Protein AF-A0A3Q1M2F6-F1 (afdb_monomer)

InterPro domains:
  IPR009548 PRKR-interacting protein 1 [PF06658] (40-173)
  IPR009548 PRKR-interacting protein 1 [PTHR13507] (14-178)

Nearest PDB structures (foldseek):
  7w5b-assembly1_2  TM=9.531E-01  e=1.421E-13  Homo sapiens

pLDDT: mean 78.81, std 21.73, range [32.03, 98.06]

Mean predicted aligned error: 16.92 Å

Organism: Bos taurus (NCBI:txid9913)

Sequence (184 aa):
ESPLDWKEIQPAQEGAAGLIIPKNAAEEQKLKLERL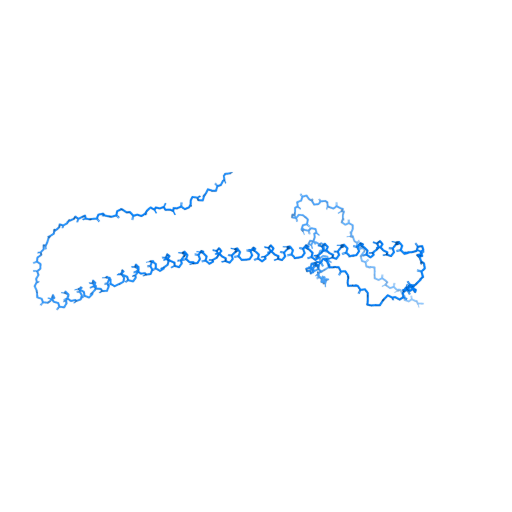MKNPDKAVQIPEKMSEWAPRPPPEFVRDVMGSSAGAGSGEFHVYRHLHRREYQRQDYMDAMAEKQKLDAEFQKRLERNKIAAEEQTAKRRKKRQKLKEKKLLAKKMKLEQKKQSEASSETQEQPSSGSEEASGTEDEEEDAPSFVTGR

Foldseek 3Di:
DDDDDPPPDDPPPPPCPDPDDDPDPVVVVVVVVVVCVVCVPDDDDDDDPDDDDAQDDDDPDDPPDDDPPDDDDPCVVVVCVVVVVSVVVNVVVVVVVVVVVVVVVVVVVVVVVVVVVVVVVVVVVVVVVVVVVVVVVVVVVVVVVVVVVVVVVPPDDDDDDDDDDDDDDDDDDDPPDPPPDDDD

Structure (mmCIF, N/CA/C/O backbone):
data_AF-A0A3Q1M2F6-F1
#
_entry.id   AF-A0A3Q1M2F6-F1
#
loop_
_atom_site.group_PDB
_atom_site.id
_atom_site.type_symbol
_atom_site.label_atom_id
_atom_site.label_alt_id
_atom_site.label_comp_id
_atom_site.label_asym_id
_atom_site.label_entity_id
_atom_site.label_seq_id
_atom_site.pdbx_PDB_ins_code
_atom_site.Cartn_x
_atom_site.Cartn_y
_atom_site.Cartn_z
_atom_site.occupancy
_atom_site.B_iso_or_equiv
_atom_site.auth_seq_id
_atom_site.auth_comp_id
_atom_site.auth_asym_id
_atom_site.auth_atom_id
_atom_site.pdbx_PDB_model_num
ATOM 1 N N . GLU A 1 1 ? -16.365 -42.150 -64.773 1.00 46.91 1 GLU A N 1
ATOM 2 C CA . GLU A 1 1 ? -17.168 -42.054 -63.539 1.00 46.91 1 GLU A CA 1
ATOM 3 C C . GLU A 1 1 ? -16.252 -41.583 -62.421 1.00 46.91 1 GLU A C 1
ATOM 5 O O . GLU A 1 1 ? -15.307 -42.284 -62.083 1.00 46.91 1 GLU A O 1
ATOM 10 N N . SER A 1 2 ? -16.449 -40.360 -61.933 1.00 45.91 2 SER A N 1
ATOM 11 C CA . SER A 1 2 ? -15.647 -39.773 -60.853 1.00 45.91 2 SER A CA 1
ATOM 12 C C . SER A 1 2 ? -16.626 -39.167 -59.839 1.00 45.91 2 SER A C 1
ATOM 14 O O . SER A 1 2 ? -17.431 -38.329 -60.250 1.00 45.91 2 SER A O 1
ATOM 16 N N . PRO A 1 3 ? -16.646 -39.633 -58.575 1.00 53.50 3 PRO A N 1
ATOM 17 C CA . PRO A 1 3 ? -17.677 -39.270 -57.601 1.00 53.50 3 PRO A CA 1
ATOM 18 C C . PRO A 1 3 ? -17.697 -37.779 -57.250 1.00 53.50 3 PRO A C 1
ATOM 20 O O . PRO A 1 3 ? -16.661 -37.175 -56.982 1.00 53.50 3 PRO A O 1
ATOM 23 N N . LEU A 1 4 ? -18.904 -37.214 -57.251 1.00 51.53 4 LEU A N 1
ATOM 24 C CA . LEU A 1 4 ? -19.218 -35.841 -56.867 1.00 51.53 4 LEU A CA 1
ATOM 25 C C . LEU A 1 4 ? -18.871 -35.612 -55.388 1.00 51.53 4 LEU A C 1
ATOM 27 O O . LEU A 1 4 ? -19.449 -36.230 -54.495 1.00 51.53 4 LEU A O 1
ATOM 31 N N . ASP A 1 5 ? -17.917 -34.714 -55.163 1.00 54.97 5 ASP A N 1
ATOM 32 C CA . ASP A 1 5 ? -17.438 -34.267 -53.858 1.00 54.97 5 ASP A CA 1
ATOM 33 C C . ASP A 1 5 ? -18.514 -33.368 -53.216 1.00 54.97 5 ASP A C 1
ATOM 35 O O . ASP A 1 5 ? -18.715 -32.216 -53.610 1.00 54.97 5 ASP A O 1
ATOM 39 N N . TRP A 1 6 ? -19.280 -33.916 -52.271 1.00 54.38 6 TRP A N 1
ATOM 40 C CA . TRP A 1 6 ? -20.340 -33.209 -51.551 1.00 54.38 6 TRP A CA 1
ATOM 41 C C . TRP A 1 6 ? -19.719 -32.332 -50.460 1.00 54.38 6 TRP A C 1
ATOM 43 O O . TRP A 1 6 ? -19.794 -32.623 -49.275 1.00 54.38 6 TRP A O 1
ATOM 53 N N . LYS A 1 7 ? -19.089 -31.217 -50.829 1.00 55.47 7 LYS A N 1
ATOM 54 C CA . LYS A 1 7 ? -18.746 -30.203 -49.824 1.00 55.47 7 LYS A CA 1
ATOM 55 C C . LYS A 1 7 ? -20.031 -29.633 -49.232 1.00 55.47 7 LYS A C 1
ATOM 57 O O . LYS A 1 7 ? -20.685 -28.784 -49.830 1.00 55.47 7 LYS A O 1
ATOM 62 N N . GLU A 1 8 ? -20.372 -30.148 -48.060 1.00 51.50 8 GLU A N 1
ATOM 63 C CA . GLU A 1 8 ? -21.427 -29.698 -47.168 1.00 51.50 8 GLU A CA 1
ATOM 64 C C . GLU A 1 8 ? -21.256 -28.191 -46.929 1.00 51.50 8 GLU A C 1
ATOM 66 O O . GLU A 1 8 ? -20.318 -27.728 -46.274 1.00 51.50 8 GLU A O 1
ATOM 71 N N . ILE A 1 9 ? -22.117 -27.408 -47.580 1.00 52.69 9 ILE A N 1
ATOM 72 C CA . ILE A 1 9 ? -22.132 -25.952 -47.487 1.00 52.69 9 ILE A CA 1
ATOM 73 C C . ILE A 1 9 ? -22.601 -25.623 -46.073 1.00 52.69 9 ILE A C 1
ATOM 75 O O . ILE A 1 9 ? -23.788 -25.723 -45.765 1.00 52.69 9 ILE A O 1
ATOM 79 N N . GLN A 1 10 ? -21.665 -25.246 -45.202 1.00 54.56 10 GLN A N 1
ATOM 80 C CA . GLN A 1 10 ? -22.014 -24.658 -43.914 1.00 54.56 10 GLN A CA 1
ATOM 81 C C . GLN A 1 10 ? -22.906 -23.435 -44.175 1.00 54.56 10 GLN A C 1
ATOM 83 O O . GLN A 1 10 ? -22.539 -22.607 -45.018 1.00 54.56 10 GLN A O 1
ATOM 88 N N . PRO A 1 11 ? -24.065 -23.296 -43.501 1.00 44.09 11 PRO A N 1
ATOM 89 C CA . PRO A 1 11 ? -24.886 -22.109 -43.660 1.00 44.09 11 PRO A CA 1
ATOM 90 C C . PRO A 1 11 ? -24.036 -20.900 -43.279 1.00 44.09 11 PRO A C 1
ATOM 92 O O . PRO A 1 11 ? -23.444 -20.855 -42.197 1.00 44.09 11 PRO A O 1
ATOM 95 N N . ALA A 1 12 ? -23.929 -19.954 -44.213 1.00 45.31 12 ALA A N 1
ATOM 96 C CA . ALA A 1 12 ? -23.242 -18.695 -44.002 1.00 45.31 12 ALA A CA 1
ATOM 97 C C . ALA A 1 12 ? -23.714 -18.105 -42.671 1.00 45.31 12 ALA A C 1
ATOM 99 O O . ALA A 1 12 ? -24.915 -17.964 -42.443 1.00 45.31 12 ALA A O 1
ATOM 100 N N . GLN A 1 13 ? -22.774 -17.799 -41.775 1.00 49.84 13 GLN A N 1
ATOM 101 C CA . GLN A 1 13 ? -23.103 -17.095 -40.547 1.00 49.84 13 GLN A CA 1
ATOM 102 C C . GLN A 1 13 ? -23.723 -15.746 -40.923 1.00 49.84 13 GLN A C 1
ATOM 104 O O . GLN A 1 13 ? -23.013 -14.808 -41.288 1.00 49.84 13 GLN A O 1
ATOM 109 N N . GLU A 1 14 ? -25.046 -15.639 -40.810 1.00 51.97 14 GLU A N 1
ATOM 110 C CA . GLU A 1 14 ? -25.768 -14.371 -40.722 1.00 51.97 14 GLU A CA 1
ATOM 111 C C . GLU A 1 14 ? -25.353 -13.687 -39.409 1.00 51.97 14 GLU A C 1
ATOM 113 O O . GLU A 1 14 ? -26.018 -13.752 -38.380 1.00 51.97 14 GLU A O 1
ATOM 118 N N . GLY A 1 15 ? -24.148 -13.121 -39.403 1.00 50.72 15 GLY A N 1
ATOM 119 C CA . GLY A 1 15 ? -23.476 -12.648 -38.195 1.00 50.72 15 GLY A CA 1
ATOM 120 C C . GLY A 1 15 ? -23.357 -11.135 -38.086 1.00 50.72 15 GLY A C 1
ATOM 121 O O . GLY A 1 15 ? -22.801 -10.651 -37.102 1.00 50.72 15 GLY A O 1
ATOM 122 N N . ALA A 1 16 ? -23.862 -10.371 -39.055 1.00 50.12 16 ALA A N 1
ATOM 123 C CA . ALA A 1 16 ? -23.844 -8.915 -39.001 1.00 50.12 16 ALA A CA 1
ATOM 124 C C . ALA A 1 16 ? -25.085 -8.393 -38.262 1.00 50.12 16 ALA A C 1
ATOM 126 O O . ALA A 1 16 ? -25.927 -7.700 -38.829 1.00 50.12 16 ALA A O 1
AT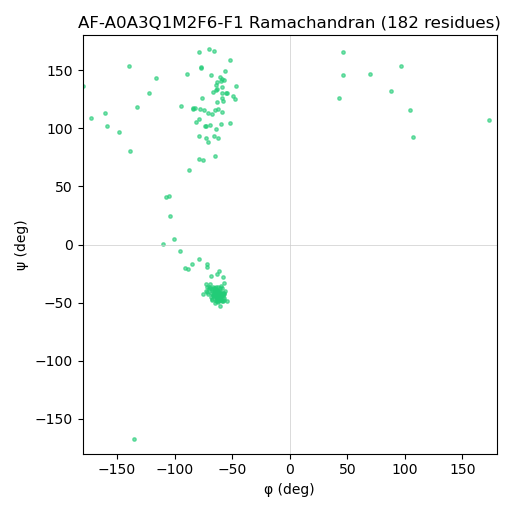OM 127 N N . ALA A 1 17 ? -25.201 -8.726 -36.972 1.00 59.03 17 ALA A N 1
ATOM 128 C CA . ALA A 1 17 ? -26.049 -7.941 -36.086 1.00 59.03 17 ALA A CA 1
ATOM 129 C C . ALA A 1 17 ? -25.500 -6.509 -36.116 1.00 59.03 17 ALA A C 1
ATOM 131 O O . ALA A 1 17 ? -24.351 -6.278 -35.729 1.00 59.03 17 ALA A O 1
ATOM 132 N N . GLY A 1 18 ? -26.288 -5.579 -36.661 1.00 63.69 18 GLY A N 1
ATOM 133 C CA . GLY A 1 18 ? -25.920 -4.172 -36.765 1.00 63.69 18 GLY A CA 1
ATOM 134 C C . GLY A 1 18 ? -25.480 -3.611 -35.415 1.00 63.69 18 GLY A C 1
ATOM 135 O O . GLY A 1 18 ? -25.796 -4.166 -34.362 1.00 63.69 18 GLY A O 1
ATOM 136 N N . LEU A 1 19 ? -24.724 -2.516 -35.435 1.00 71.81 19 LEU A N 1
ATOM 137 C CA . LEU A 1 19 ? -24.287 -1.838 -34.219 1.00 71.81 19 LEU A CA 1
ATOM 138 C C . LEU A 1 19 ? -25.518 -1.335 -33.440 1.00 71.81 19 LEU A C 1
ATOM 140 O O . LEU A 1 19 ? -26.022 -0.243 -33.690 1.00 71.81 19 LEU A O 1
ATOM 144 N N . ILE A 1 20 ? -26.027 -2.154 -32.518 1.00 80.25 20 ILE A N 1
ATOM 145 C CA . ILE A 1 20 ? -27.120 -1.790 -31.618 1.00 80.25 20 ILE A CA 1
ATOM 146 C C . ILE A 1 20 ? -26.489 -0.993 -30.485 1.00 80.25 20 ILE A C 1
ATOM 148 O O . ILE A 1 20 ? -25.799 -1.549 -29.630 1.00 80.25 20 ILE A O 1
ATOM 152 N N . ILE A 1 21 ? -26.702 0.321 -30.509 1.00 85.12 21 ILE A N 1
ATOM 153 C CA . ILE A 1 21 ? -26.325 1.192 -29.401 1.00 85.12 21 ILE A CA 1
ATOM 154 C C . ILE A 1 21 ? -27.350 0.951 -28.284 1.00 85.12 21 ILE A C 1
ATOM 156 O O . ILE A 1 21 ? -28.536 1.226 -28.491 1.00 85.12 21 ILE A O 1
ATOM 160 N N . PRO A 1 22 ? -26.927 0.416 -27.130 1.00 84.88 22 PRO A N 1
ATOM 161 C CA . PRO A 1 22 ? -27.826 0.154 -26.018 1.00 84.88 22 PRO A CA 1
ATOM 162 C C . PRO A 1 22 ? -28.342 1.481 -25.455 1.00 84.88 22 PRO A C 1
ATOM 164 O O . PRO A 1 22 ? -27.569 2.402 -25.197 1.00 84.88 22 PRO A O 1
ATOM 167 N N . LYS A 1 23 ? -29.657 1.589 -25.266 1.00 87.00 23 LYS A N 1
ATOM 168 C CA . LYS A 1 23 ? -30.313 2.774 -24.690 1.00 87.00 23 LYS A CA 1
ATOM 169 C C . LYS A 1 23 ? -30.458 2.671 -23.171 1.00 87.00 23 LYS A C 1
ATOM 171 O O . LYS A 1 23 ? -30.660 3.681 -22.506 1.00 87.00 23 LYS A O 1
ATOM 176 N N . ASN A 1 24 ? -30.381 1.454 -22.627 1.00 92.44 24 ASN A N 1
ATOM 177 C CA . ASN A 1 24 ? -30.567 1.152 -21.209 1.00 92.44 24 ASN A CA 1
ATOM 178 C C . ASN A 1 24 ? -29.546 0.097 -20.731 1.00 92.44 24 ASN A C 1
ATOM 180 O O . ASN A 1 24 ? -29.125 -0.761 -21.507 1.00 92.44 24 ASN A O 1
ATOM 184 N N . ALA A 1 25 ? -29.207 0.095 -19.439 1.00 93.06 25 ALA A N 1
ATOM 185 C CA . ALA A 1 25 ? -28.308 -0.885 -18.818 1.00 93.06 25 ALA A CA 1
ATOM 186 C C . ALA A 1 25 ? -28.788 -2.337 -19.014 1.00 93.06 25 ALA A C 1
ATOM 188 O O . ALA A 1 25 ? -27.980 -3.249 -19.191 1.00 93.06 25 ALA A O 1
ATOM 189 N N . ALA A 1 26 ? -30.108 -2.551 -19.043 1.00 93.19 26 ALA A N 1
ATOM 190 C CA . ALA A 1 26 ? -30.699 -3.856 -19.336 1.00 93.19 26 ALA A CA 1
ATOM 191 C C . ALA A 1 26 ? -30.403 -4.328 -20.773 1.00 93.19 26 ALA A C 1
ATOM 193 O O . ALA A 1 26 ? -30.147 -5.510 -20.995 1.00 93.19 26 ALA A O 1
ATOM 194 N N . GLU A 1 27 ? -30.388 -3.414 -21.750 1.00 90.12 27 GLU A N 1
ATOM 195 C CA . GLU A 1 27 ? -30.064 -3.740 -23.144 1.00 90.12 27 GLU A CA 1
ATOM 196 C C . GLU A 1 27 ? -28.575 -4.078 -23.303 1.00 90.12 27 GLU A C 1
ATOM 198 O O . GLU A 1 27 ? -28.237 -5.016 -24.021 1.00 90.12 27 GLU A O 1
ATOM 203 N N . GLU A 1 28 ? -27.681 -3.405 -22.569 1.00 91.44 28 GLU A N 1
ATOM 204 C CA . GLU A 1 28 ? -26.257 -3.773 -22.530 1.00 91.44 28 GLU A CA 1
ATOM 205 C C . GLU A 1 28 ? -26.031 -5.187 -22.000 1.00 91.44 28 GLU A C 1
ATOM 207 O O . GLU A 1 28 ? -25.237 -5.952 -22.552 1.00 91.44 28 GLU A O 1
ATOM 212 N N . GLN A 1 29 ? -26.705 -5.528 -20.900 1.00 92.44 29 GLN A N 1
ATOM 213 C CA . GLN A 1 29 ? -26.619 -6.854 -20.303 1.00 92.44 29 GLN A CA 1
ATOM 214 C C . GLN A 1 29 ? -27.197 -7.908 -21.240 1.00 92.44 29 GLN A C 1
ATOM 216 O O . GLN A 1 29 ? -26.568 -8.947 -21.422 1.00 92.44 29 GLN A O 1
ATOM 221 N N . LYS A 1 30 ? -28.332 -7.618 -21.889 1.00 92.50 30 LYS A N 1
ATOM 222 C CA . LYS A 1 30 ? -28.933 -8.491 -22.899 1.00 92.50 30 LYS A CA 1
ATOM 223 C C . LYS A 1 30 ? -27.960 -8.766 -24.047 1.00 92.50 30 LYS A C 1
ATOM 225 O O . LYS A 1 30 ? -27.728 -9.926 -24.358 1.00 92.50 30 LYS A O 1
ATOM 230 N N . LEU A 1 31 ? -27.315 -7.741 -24.609 1.00 91.44 31 LEU A N 1
ATOM 231 C CA . LEU A 1 31 ? -26.323 -7.914 -25.681 1.00 91.44 31 LEU A CA 1
ATOM 232 C C . LEU A 1 31 ? -25.092 -8.719 -25.225 1.00 91.44 31 LEU A C 1
ATOM 234 O O . LEU A 1 31 ? -24.588 -9.563 -25.969 1.00 91.44 31 LEU A O 1
ATOM 238 N N . LYS A 1 32 ? -24.597 -8.486 -24.001 1.00 89.81 32 LYS A N 1
ATOM 239 C CA . LYS A 1 32 ? -23.491 -9.264 -23.408 1.00 89.81 32 LYS A CA 1
ATOM 240 C C . LYS A 1 32 ? -23.889 -10.727 -23.190 1.00 89.81 32 LYS A C 1
ATOM 242 O O . LYS A 1 32 ? -23.095 -11.618 -23.481 1.00 89.81 32 LYS A O 1
ATOM 247 N N . LEU A 1 33 ? -25.111 -10.967 -22.722 1.00 90.69 33 LEU A N 1
ATOM 248 C CA . LEU A 1 33 ? -25.670 -12.294 -22.483 1.00 90.69 33 LEU A CA 1
ATOM 249 C C . LEU A 1 33 ? -25.890 -13.040 -23.799 1.00 90.69 33 LEU A C 1
ATOM 251 O O . LEU A 1 33 ? -25.426 -14.165 -23.928 1.00 90.69 33 LEU A O 1
ATOM 255 N N . GLU A 1 34 ? -26.484 -12.404 -24.808 1.00 91.56 34 GLU A N 1
ATOM 256 C CA . GLU A 1 34 ? -26.612 -12.965 -26.157 1.00 91.56 34 GLU A CA 1
ATOM 257 C C . GLU A 1 34 ? -25.238 -13.311 -26.742 1.00 91.56 34 GLU A C 1
ATOM 259 O O . GLU A 1 34 ? -25.057 -14.384 -27.311 1.00 91.56 34 GLU A O 1
ATOM 264 N N . ARG A 1 35 ? -24.226 -12.451 -26.556 1.00 90.19 35 ARG A N 1
ATOM 265 C CA . ARG A 1 35 ? -22.844 -12.738 -26.977 1.00 90.19 35 ARG A CA 1
ATOM 266 C C . ARG A 1 35 ? -22.264 -13.973 -26.287 1.00 90.19 35 ARG A C 1
ATOM 268 O O . ARG A 1 35 ? -21.515 -14.711 -26.924 1.00 90.19 35 ARG A O 1
ATOM 275 N N . LEU A 1 36 ? -22.589 -14.178 -25.014 1.00 89.31 36 LEU A N 1
ATOM 276 C CA . LEU A 1 36 ? -22.122 -15.313 -24.223 1.00 89.31 36 LEU A CA 1
ATOM 277 C C . LEU A 1 36 ? -22.861 -16.606 -24.603 1.00 89.31 36 LEU A C 1
ATOM 279 O O . LEU A 1 36 ? -22.228 -17.636 -24.801 1.00 89.31 36 LEU A O 1
ATOM 283 N N . MET A 1 37 ? -24.181 -16.531 -24.802 1.00 90.12 37 MET A N 1
ATOM 284 C CA . MET A 1 37 ? -25.026 -17.664 -25.197 1.00 90.12 37 MET A CA 1
ATOM 285 C C . MET A 1 37 ? -24.816 -18.117 -26.646 1.00 90.12 37 MET A C 1
ATOM 287 O O . MET A 1 37 ? -25.180 -19.240 -26.975 1.00 90.12 37 MET A O 1
ATOM 291 N N . LYS A 1 38 ? -24.198 -17.295 -27.508 1.00 90.88 38 LYS A N 1
ATOM 292 C CA . LYS A 1 38 ? -23.767 -17.727 -28.852 1.00 90.88 38 LYS A CA 1
ATOM 293 C C . LYS A 1 38 ? -22.796 -18.911 -28.812 1.00 90.88 38 LYS A C 1
ATOM 295 O O . LYS A 1 38 ? -22.745 -19.657 -29.778 1.00 90.88 38 LYS A O 1
ATOM 300 N N . ASN A 1 39 ? -22.021 -19.068 -27.733 1.00 88.75 39 ASN A N 1
ATOM 301 C CA . ASN A 1 39 ? -21.077 -20.175 -27.558 1.00 88.75 39 ASN A CA 1
ATOM 302 C C . ASN A 1 39 ? -21.134 -20.696 -26.110 1.00 88.75 39 ASN A C 1
ATOM 304 O O . ASN A 1 39 ? -20.270 -20.328 -25.309 1.00 88.75 39 ASN A O 1
ATOM 308 N N . PRO A 1 40 ? -22.128 -21.532 -25.758 1.00 87.06 40 PRO A N 1
ATOM 309 C CA . PRO A 1 40 ? -22.325 -21.985 -24.381 1.00 87.06 40 PRO A CA 1
ATOM 310 C C . PRO A 1 40 ? -21.215 -22.927 -23.888 1.00 87.06 40 PRO A C 1
ATOM 312 O O . PRO A 1 40 ? -20.916 -22.937 -22.698 1.00 87.06 40 PRO A O 1
ATOM 315 N N . ASP A 1 41 ? -20.561 -23.666 -24.790 1.00 89.44 41 ASP A N 1
ATOM 316 C CA . ASP A 1 41 ? -19.511 -24.634 -24.438 1.00 89.44 41 ASP A CA 1
ATOM 317 C C . ASP A 1 41 ? -18.147 -23.978 -24.147 1.00 89.44 41 ASP A C 1
ATOM 319 O O . ASP A 1 41 ? -17.231 -24.613 -23.622 1.00 89.44 41 ASP A O 1
ATOM 323 N N . LYS A 1 42 ? -17.974 -22.691 -24.486 1.00 86.75 42 LYS A N 1
ATOM 324 C CA . LYS A 1 42 ? -16.719 -21.970 -24.253 1.00 86.75 42 LYS A CA 1
ATOM 325 C C . LYS A 1 42 ? -16.678 -21.441 -22.820 1.00 86.75 42 LYS A C 1
ATOM 327 O O . LYS A 1 42 ? -17.443 -20.548 -22.464 1.00 86.75 42 LYS A O 1
ATOM 332 N N . ALA A 1 43 ? -15.718 -21.919 -22.028 1.00 85.12 43 ALA A N 1
ATOM 333 C CA . ALA A 1 43 ? -15.500 -21.428 -20.670 1.00 85.12 43 ALA A CA 1
ATOM 334 C C . ALA A 1 43 ? -15.297 -19.900 -20.638 1.00 85.12 43 ALA A C 1
ATOM 336 O O . ALA A 1 43 ? -14.498 -19.331 -21.394 1.00 85.12 43 ALA A O 1
ATOM 337 N N . VAL A 1 44 ? -16.033 -19.239 -19.744 1.00 83.81 44 VAL A N 1
ATOM 338 C CA . VAL A 1 44 ? -15.972 -17.790 -19.549 1.00 83.81 44 VAL A CA 1
ATOM 339 C C . VAL A 1 44 ? -14.704 -17.439 -18.781 1.00 83.81 44 VAL A C 1
ATOM 341 O O . VAL A 1 44 ? -14.470 -17.954 -17.692 1.00 83.81 44 VAL A O 1
ATOM 344 N N . GLN A 1 45 ? -13.901 -16.531 -19.334 1.00 84.19 45 GLN A N 1
ATOM 345 C CA . GLN A 1 45 ? -12.711 -16.014 -18.664 1.00 84.19 45 GLN A CA 1
ATOM 346 C C . GLN A 1 45 ? -13.137 -14.958 -17.643 1.00 84.19 45 GLN A C 1
ATOM 348 O O . GLN A 1 45 ? -13.322 -13.792 -17.995 1.00 84.19 45 GLN A O 1
ATOM 353 N N . ILE A 1 46 ? -13.341 -15.370 -16.392 1.00 86.50 46 ILE A N 1
ATOM 354 C CA . ILE A 1 46 ? -13.525 -14.439 -15.276 1.00 86.50 46 ILE A CA 1
ATOM 355 C C . ILE A 1 46 ? -12.131 -13.918 -14.912 1.00 86.50 46 ILE A C 1
ATOM 357 O O . ILE A 1 46 ? -11.287 -14.728 -14.528 1.00 86.50 46 ILE A O 1
ATOM 361 N N . PRO A 1 47 ? -11.850 -12.608 -15.049 1.00 87.88 47 PRO A N 1
ATOM 362 C CA . PRO A 1 47 ? -10.551 -12.076 -14.673 1.00 87.88 47 PRO A CA 1
ATOM 363 C C . PRO A 1 47 ? -10.284 -12.355 -13.196 1.00 87.88 47 PRO A C 1
ATOM 365 O O . PRO A 1 47 ? -11.087 -11.998 -12.331 1.00 87.88 47 PRO A O 1
ATOM 368 N N . GLU A 1 48 ? -9.152 -12.985 -12.905 1.00 85.62 48 GLU A N 1
ATOM 369 C CA . GLU A 1 48 ? -8.657 -13.078 -11.538 1.00 85.62 48 GLU A CA 1
ATOM 370 C C . GLU A 1 48 ? -8.289 -11.684 -11.013 1.00 85.62 48 GLU A C 1
ATOM 372 O O . GLU A 1 48 ? -8.189 -10.713 -11.774 1.00 85.62 48 GLU A O 1
ATOM 377 N N . LYS A 1 49 ? -8.090 -11.568 -9.693 1.00 86.19 49 LYS A N 1
ATOM 378 C CA . LYS A 1 49 ? -7.667 -10.305 -9.078 1.00 86.19 49 LYS A CA 1
ATOM 379 C C . LYS A 1 49 ? -6.461 -9.742 -9.838 1.00 86.19 49 LYS A C 1
ATOM 381 O O . LYS A 1 49 ? -5.469 -10.440 -10.046 1.00 86.19 49 LYS A O 1
ATOM 386 N N . MET A 1 50 ? -6.546 -8.481 -10.257 1.00 86.19 50 MET A N 1
ATOM 387 C CA . MET A 1 50 ? -5.404 -7.829 -10.890 1.00 86.19 50 MET A CA 1
ATOM 388 C C . MET A 1 50 ? -4.226 -7.840 -9.912 1.00 86.19 50 MET A C 1
ATOM 390 O O . MET A 1 50 ? -4.386 -7.495 -8.739 1.00 86.19 50 MET A O 1
ATOM 394 N N . SER A 1 51 ? -3.054 -8.277 -10.374 1.00 84.38 51 SER A N 1
ATOM 395 C CA . SER A 1 51 ? -1.836 -8.129 -9.582 1.00 84.38 51 SER A CA 1
ATOM 396 C C . SER A 1 51 ? -1.553 -6.643 -9.421 1.00 84.38 51 SER A C 1
ATOM 398 O O . SER A 1 51 ? -1.570 -5.901 -10.405 1.00 84.38 51 SER A O 1
ATOM 400 N N . GLU A 1 52 ? -1.254 -6.218 -8.196 1.00 86.88 52 GLU A N 1
ATOM 401 C CA . GLU A 1 52 ? -0.714 -4.883 -7.965 1.00 86.88 52 GLU A CA 1
ATOM 402 C C . GLU A 1 52 ? 0.596 -4.746 -8.758 1.00 86.88 52 GLU A C 1
ATOM 404 O O . GLU A 1 52 ? 1.347 -5.718 -8.922 1.00 86.88 52 GLU A O 1
ATOM 409 N N . TRP A 1 53 ? 0.833 -3.562 -9.326 1.00 89.00 53 TRP A N 1
ATOM 410 C CA . TRP A 1 53 ? 2.079 -3.297 -10.036 1.00 89.00 53 TRP A CA 1
ATOM 411 C C . TRP A 1 53 ? 3.226 -3.397 -9.035 1.00 89.00 53 TRP A C 1
ATOM 413 O O . TRP A 1 53 ? 3.229 -2.678 -8.043 1.00 89.00 53 TRP A O 1
ATOM 423 N N . ALA A 1 54 ? 4.188 -4.276 -9.298 1.00 90.62 54 ALA A N 1
ATOM 424 C CA . ALA A 1 54 ? 5.382 -4.433 -8.482 1.00 90.62 54 ALA A CA 1
ATOM 425 C C . ALA A 1 54 ? 6.624 -4.055 -9.301 1.00 90.62 54 ALA A C 1
ATOM 427 O O . ALA A 1 54 ? 6.691 -4.377 -10.499 1.00 90.62 54 ALA A O 1
ATOM 428 N N . PRO A 1 55 ? 7.633 -3.412 -8.682 1.00 92.50 55 PRO A N 1
ATOM 429 C CA . PRO A 1 55 ? 8.892 -3.142 -9.350 1.00 92.50 55 PRO A CA 1
ATOM 430 C C . PRO A 1 55 ? 9.517 -4.463 -9.799 1.00 92.50 55 PRO A C 1
ATOM 432 O O . PRO A 1 55 ? 9.525 -5.462 -9.077 1.00 92.50 55 PRO A O 1
ATOM 435 N N . ARG A 1 56 ? 10.026 -4.481 -11.032 1.00 91.56 56 ARG A N 1
ATOM 436 C CA . ARG A 1 56 ? 10.654 -5.680 -11.594 1.00 91.56 56 ARG A CA 1
ATOM 437 C C . ARG A 1 56 ? 11.905 -6.021 -10.780 1.00 91.56 56 ARG A C 1
ATOM 439 O O . ARG A 1 56 ? 12.670 -5.102 -10.476 1.00 91.56 56 ARG A O 1
ATOM 446 N N . PRO A 1 57 ? 12.148 -7.306 -10.467 1.00 91.38 57 PRO A N 1
ATOM 447 C CA . PRO A 1 57 ? 13.366 -7.691 -9.774 1.00 91.38 57 PRO A CA 1
ATOM 448 C C . PRO A 1 57 ? 14.586 -7.287 -10.616 1.00 91.38 57 PRO A C 1
ATOM 450 O O . PRO A 1 57 ? 14.536 -7.395 -11.851 1.00 91.38 57 PRO A O 1
ATOM 453 N N . PRO A 1 58 ? 15.663 -6.788 -9.985 1.00 91.31 58 PRO A N 1
ATOM 454 C CA . PRO A 1 58 ? 16.886 -6.469 -10.705 1.00 91.31 58 PRO A CA 1
ATOM 455 C C . PRO A 1 58 ? 17.455 -7.741 -11.361 1.00 91.31 58 PRO A C 1
ATOM 457 O O . PRO A 1 58 ? 17.324 -8.829 -10.795 1.00 91.31 58 PRO A O 1
ATOM 460 N N . PRO A 1 59 ? 18.054 -7.635 -12.562 1.00 92.75 59 PRO A N 1
ATOM 461 C CA . PRO A 1 59 ? 18.715 -8.770 -13.192 1.00 92.75 59 PRO A CA 1
ATOM 462 C C . PRO A 1 59 ? 19.891 -9.228 -12.327 1.00 92.75 59 PRO A C 1
ATOM 464 O O . PRO A 1 59 ? 20.615 -8.402 -11.778 1.00 92.75 59 PRO A O 1
ATOM 467 N N . GLU A 1 60 ? 20.073 -10.540 -12.221 1.00 93.38 60 GLU A N 1
ATOM 468 C CA . GLU A 1 60 ? 21.068 -11.126 -11.320 1.00 93.38 60 GLU A CA 1
ATOM 469 C C . GLU A 1 60 ? 22.507 -10.938 -11.825 1.00 93.38 60 GLU A C 1
ATOM 471 O O . GLU A 1 60 ? 23.382 -10.551 -11.056 1.00 93.38 60 GLU A O 1
ATOM 476 N N . PHE A 1 61 ? 22.729 -11.074 -13.137 1.00 93.25 61 PHE A N 1
ATOM 477 C CA . PHE A 1 61 ? 24.000 -10.736 -13.778 1.00 93.25 61 PHE A CA 1
ATOM 478 C C . PHE A 1 61 ? 23.819 -9.687 -14.872 1.00 93.25 61 PHE A C 1
ATOM 480 O O . PHE A 1 61 ? 23.000 -9.840 -15.785 1.00 93.25 61 PHE A O 1
ATOM 487 N N . VAL A 1 62 ? 24.653 -8.653 -14.814 1.00 92.19 62 VAL A N 1
ATOM 488 C CA . VAL A 1 62 ? 24.840 -7.680 -15.894 1.00 92.19 62 VAL A CA 1
ATOM 489 C C . VAL A 1 62 ? 26.034 -8.154 -16.723 1.00 92.19 62 VAL A C 1
ATOM 491 O O . VAL A 1 62 ? 27.125 -8.332 -16.190 1.00 92.19 62 VAL A O 1
ATOM 494 N N . ARG A 1 63 ? 25.818 -8.441 -18.011 1.00 94.56 63 ARG A N 1
ATOM 495 C CA . ARG A 1 63 ? 26.832 -9.074 -18.885 1.00 94.56 63 ARG A CA 1
ATOM 496 C C . ARG A 1 63 ? 27.740 -8.061 -19.579 1.00 94.56 63 ARG A C 1
ATOM 498 O O . ARG A 1 63 ? 28.819 -8.410 -20.035 1.00 94.56 63 ARG A O 1
ATOM 505 N N . ASP A 1 64 ? 27.276 -6.828 -19.675 1.00 90.12 64 ASP A N 1
ATOM 506 C CA . ASP A 1 64 ? 27.812 -5.717 -20.456 1.00 90.12 64 ASP A CA 1
ATOM 507 C C . ASP A 1 64 ? 28.559 -4.689 -19.590 1.00 90.12 64 ASP A C 1
ATOM 509 O O . ASP A 1 64 ? 28.698 -3.528 -19.966 1.00 90.12 64 ASP A O 1
ATOM 513 N N . VAL A 1 65 ? 29.068 -5.113 -18.428 1.00 89.25 65 VAL A N 1
ATOM 514 C CA . VAL A 1 65 ? 29.865 -4.246 -17.552 1.00 89.25 65 VAL A CA 1
ATOM 515 C C . VAL A 1 65 ? 31.225 -3.979 -18.197 1.00 89.25 65 VAL A C 1
ATOM 517 O O . VAL A 1 65 ? 32.055 -4.878 -18.334 1.00 89.25 65 VAL A O 1
ATOM 520 N N . MET A 1 66 ? 31.457 -2.728 -18.587 1.00 89.69 66 MET A N 1
ATOM 521 C CA . MET A 1 66 ? 32.761 -2.266 -19.058 1.00 89.69 66 MET A CA 1
ATOM 522 C C . MET A 1 66 ? 33.713 -2.039 -17.868 1.00 89.69 66 MET A C 1
ATOM 524 O O . MET A 1 66 ? 33.269 -1.793 -16.748 1.00 89.69 66 MET A O 1
ATOM 528 N N . GLY A 1 67 ? 35.027 -2.172 -18.087 1.00 92.69 67 GLY A N 1
ATOM 529 C CA . GLY A 1 67 ? 36.030 -2.140 -17.013 1.00 92.69 67 GLY A CA 1
ATOM 530 C C . GLY A 1 67 ? 35.989 -0.870 -16.153 1.00 92.69 67 GLY A C 1
ATOM 531 O O . GLY A 1 67 ? 35.689 0.212 -16.646 1.00 92.69 67 GLY A O 1
ATOM 532 N N . SER A 1 68 ? 36.347 -0.986 -14.872 1.00 90.44 68 SER A N 1
ATOM 533 C CA . SER A 1 68 ? 36.164 0.080 -13.871 1.00 90.44 68 SER A CA 1
ATOM 534 C C . SER A 1 68 ? 36.919 1.385 -14.152 1.00 90.44 68 SER A C 1
ATOM 536 O O . SER A 1 68 ? 36.542 2.428 -13.631 1.00 90.44 68 SER A O 1
ATOM 538 N N . SER A 1 69 ? 37.996 1.336 -14.942 1.00 92.69 69 SER A N 1
ATOM 539 C CA . SER A 1 69 ? 38.780 2.508 -15.360 1.00 92.69 69 SER A CA 1
ATOM 540 C C . SER A 1 69 ? 38.460 2.985 -16.781 1.00 92.69 69 SER A C 1
ATOM 542 O O . SER A 1 69 ? 39.133 3.881 -17.292 1.00 92.69 69 SER A O 1
ATOM 544 N N . ALA A 1 70 ? 37.468 2.384 -17.446 1.00 89.25 70 ALA A N 1
ATOM 545 C CA . ALA A 1 70 ? 37.042 2.815 -18.768 1.00 89.25 70 ALA A CA 1
ATOM 546 C C . ALA A 1 70 ? 36.358 4.191 -18.702 1.00 89.25 70 ALA A C 1
ATOM 548 O O . ALA A 1 70 ? 35.685 4.528 -17.730 1.00 89.25 70 ALA A O 1
ATOM 549 N N . GLY A 1 71 ? 36.537 5.001 -19.749 1.00 90.19 71 GLY A N 1
ATOM 550 C CA . GLY A 1 71 ? 35.882 6.305 -19.862 1.00 90.19 71 GLY A CA 1
ATOM 551 C C . GLY A 1 71 ? 34.373 6.198 -20.105 1.00 90.19 71 GLY A C 1
ATOM 552 O O . GLY A 1 71 ? 33.849 5.135 -20.441 1.00 90.19 71 GLY A O 1
ATOM 553 N N . ALA A 1 72 ? 33.669 7.325 -19.981 1.00 91.62 72 ALA A N 1
ATOM 554 C CA . ALA A 1 72 ? 32.237 7.393 -20.262 1.00 91.62 72 ALA A CA 1
ATOM 555 C C . ALA A 1 72 ? 31.953 7.133 -21.754 1.00 91.62 72 ALA A C 1
ATOM 557 O O . ALA A 1 72 ? 32.362 7.905 -22.623 1.00 91.62 72 ALA A O 1
ATOM 558 N N . GLY A 1 73 ? 31.246 6.040 -22.046 1.00 91.44 73 GLY A N 1
ATOM 559 C CA . GLY A 1 73 ? 30.765 5.724 -23.391 1.00 91.44 73 GLY A CA 1
ATOM 560 C C . GLY A 1 73 ? 29.514 6.524 -23.769 1.00 91.44 73 GLY A C 1
ATOM 561 O O . GLY A 1 73 ? 28.815 7.065 -22.914 1.00 91.44 73 GLY A O 1
ATOM 562 N N . SER A 1 74 ? 29.167 6.547 -25.059 1.00 94.38 74 SER A N 1
ATOM 563 C CA . SER A 1 74 ? 27.964 7.237 -25.559 1.00 94.38 74 SER A CA 1
ATOM 564 C C . SER A 1 74 ? 26.645 6.659 -25.017 1.00 94.38 74 SER A C 1
ATOM 566 O O . SER A 1 74 ? 25.642 7.367 -24.941 1.00 94.38 74 SER A O 1
ATOM 568 N N . GLY A 1 75 ? 26.636 5.382 -24.621 1.00 93.00 75 GLY A N 1
ATOM 569 C CA . GLY A 1 75 ? 25.467 4.697 -24.061 1.00 93.00 75 GLY A CA 1
ATOM 570 C C . GLY A 1 75 ? 25.261 4.893 -22.556 1.00 93.00 75 GLY A C 1
ATOM 571 O O . GLY A 1 75 ? 24.151 4.669 -22.071 1.00 93.00 75 GLY A O 1
ATOM 572 N N . GLU A 1 76 ? 26.281 5.354 -21.824 1.00 92.44 76 GLU A N 1
ATOM 573 C CA . GLU A 1 76 ? 26.272 5.394 -20.353 1.00 92.44 76 GLU A CA 1
ATOM 574 C C . GLU A 1 76 ? 25.162 6.305 -19.808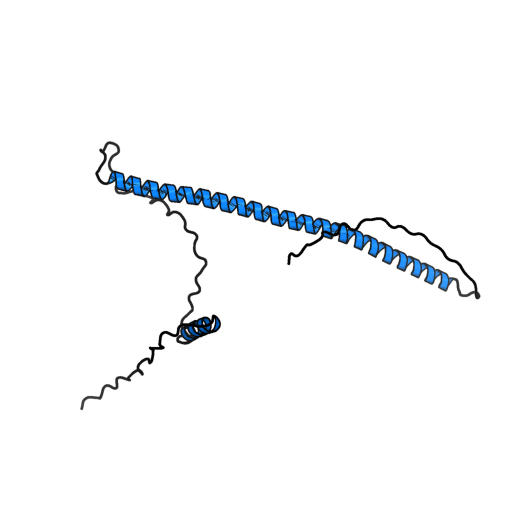 1.00 92.44 76 GLU A C 1
ATOM 576 O O . GLU A 1 76 ? 24.462 5.973 -18.851 1.00 92.44 76 GLU A O 1
ATOM 581 N N . PHE A 1 77 ? 24.897 7.421 -20.496 1.00 95.38 77 PHE A N 1
ATOM 582 C CA . PHE A 1 77 ? 23.798 8.321 -20.144 1.00 95.38 77 PHE A CA 1
ATOM 583 C C . PHE A 1 77 ? 22.428 7.625 -20.189 1.00 95.38 77 PHE A C 1
ATOM 585 O O . PHE A 1 77 ? 21.586 7.815 -19.306 1.00 95.38 77 PHE A O 1
ATOM 592 N N . HIS A 1 78 ? 22.176 6.802 -21.212 1.00 96.38 78 HIS A N 1
ATOM 593 C CA . HIS A 1 78 ? 20.901 6.101 -21.332 1.00 96.38 78 HIS A CA 1
ATOM 594 C C . HIS A 1 78 ? 20.779 4.974 -20.305 1.00 96.38 78 HIS A C 1
ATOM 596 O O . HIS A 1 78 ? 19.671 4.762 -19.803 1.00 96.38 78 HIS A O 1
ATOM 602 N N . VAL A 1 79 ? 21.887 4.312 -19.959 1.00 93.94 79 VAL A N 1
ATOM 603 C CA . VAL A 1 79 ? 21.941 3.324 -18.873 1.00 93.94 79 VAL A CA 1
ATOM 604 C C . VAL A 1 79 ? 21.557 3.984 -17.548 1.00 93.94 79 VAL A C 1
ATOM 606 O O . VAL A 1 79 ? 20.588 3.547 -16.921 1.00 93.94 79 VAL A O 1
ATOM 609 N N . TYR A 1 80 ? 22.204 5.098 -17.181 1.00 95.12 80 TYR A N 1
ATOM 610 C CA . TYR A 1 80 ? 21.863 5.859 -15.975 1.00 95.12 80 TYR A CA 1
ATOM 611 C C . TYR A 1 80 ? 20.400 6.318 -15.975 1.00 95.12 80 TYR A C 1
ATOM 613 O O . TYR A 1 80 ? 19.688 6.105 -14.999 1.00 95.12 80 TYR A O 1
ATOM 621 N N . ARG A 1 81 ? 19.894 6.872 -17.085 1.00 97.62 81 ARG A N 1
ATOM 622 C CA . ARG A 1 81 ? 18.487 7.299 -17.198 1.00 97.62 81 ARG A CA 1
ATOM 623 C C . ARG A 1 81 ? 17.501 6.157 -16.923 1.00 97.62 81 ARG A C 1
ATOM 625 O O . ARG A 1 81 ? 16.483 6.370 -16.262 1.00 97.62 81 ARG A O 1
ATOM 632 N N . HIS A 1 82 ? 17.765 4.958 -17.444 1.00 95.75 82 HIS A N 1
ATOM 633 C CA . HIS A 1 82 ? 16.912 3.791 -17.213 1.00 95.75 82 HIS A CA 1
ATOM 634 C C . HIS A 1 82 ? 17.031 3.255 -15.786 1.00 95.75 82 HIS A C 1
ATOM 636 O O . HIS A 1 82 ? 16.008 2.915 -15.189 1.00 95.75 82 HIS A O 1
ATOM 642 N N . LEU A 1 83 ? 18.246 3.214 -15.235 1.00 95.56 83 LEU A N 1
ATOM 643 C CA . LEU A 1 83 ? 18.501 2.810 -13.855 1.00 95.56 83 LEU A CA 1
ATOM 644 C C . LEU A 1 83 ? 17.807 3.753 -12.870 1.00 95.56 83 LEU A C 1
ATOM 646 O O . LEU A 1 83 ? 17.089 3.301 -11.987 1.00 95.56 83 LEU A O 1
ATOM 650 N N . HIS A 1 84 ? 17.953 5.057 -13.082 1.00 97.62 84 HIS A N 1
ATOM 651 C CA . HIS A 1 84 ? 17.385 6.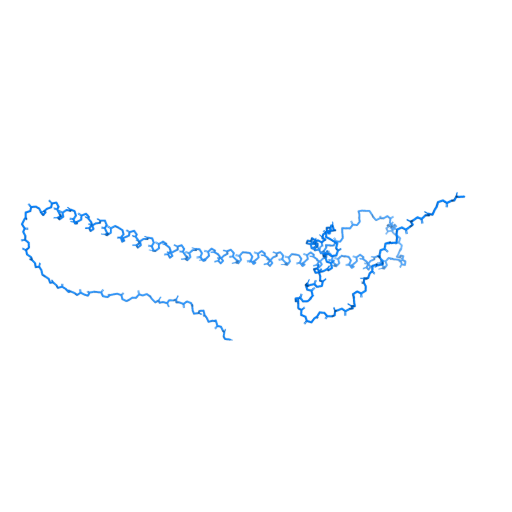093 -12.236 1.00 97.62 84 HIS A CA 1
ATOM 652 C C . HIS A 1 84 ? 15.857 6.040 -12.222 1.00 97.62 84 HIS A C 1
ATOM 654 O O . HIS A 1 84 ? 15.242 6.023 -11.161 1.00 97.62 84 HIS A O 1
ATOM 660 N N . ARG A 1 85 ? 15.234 5.917 -13.403 1.00 97.00 85 ARG A N 1
ATOM 661 C CA . ARG A 1 85 ? 13.782 5.735 -13.502 1.00 97.00 85 ARG A CA 1
ATOM 662 C C . ARG A 1 85 ? 13.323 4.466 -12.782 1.00 97.00 85 ARG A C 1
ATOM 664 O O . ARG A 1 85 ? 12.312 4.507 -12.093 1.00 97.00 85 ARG A O 1
ATOM 671 N N . ARG A 1 86 ? 14.038 3.349 -12.956 1.00 96.19 86 ARG A N 1
ATOM 672 C CA . ARG A 1 86 ? 13.713 2.083 -12.284 1.00 96.19 86 ARG A CA 1
ATOM 673 C C . ARG A 1 86 ? 13.807 2.229 -10.766 1.00 96.19 86 ARG A C 1
ATOM 675 O O . ARG A 1 86 ? 12.940 1.720 -10.067 1.00 96.19 86 ARG A O 1
ATOM 682 N N . GLU A 1 87 ? 14.825 2.930 -10.279 1.00 95.62 87 GLU A N 1
ATOM 683 C CA . GLU A 1 87 ? 15.055 3.119 -8.850 1.00 95.62 87 GLU A CA 1
ATOM 684 C C . GLU A 1 87 ? 14.021 4.047 -8.213 1.00 95.62 87 GLU A C 1
ATOM 686 O O . GLU A 1 87 ? 13.467 3.700 -7.177 1.00 95.62 87 GLU A O 1
ATOM 691 N N . TYR A 1 88 ? 13.667 5.159 -8.861 1.00 97.06 88 TYR A N 1
ATOM 692 C CA . TYR A 1 88 ? 12.582 6.028 -8.392 1.00 97.06 88 TYR A CA 1
ATOM 693 C C . TYR A 1 88 ? 11.244 5.298 -8.348 1.00 97.06 88 TYR A C 1
ATOM 695 O O . TYR A 1 88 ? 10.575 5.313 -7.326 1.00 97.06 88 TYR A O 1
ATOM 703 N N . GLN A 1 89 ? 10.898 4.553 -9.401 1.00 95.88 89 GLN A N 1
ATOM 704 C CA . GLN A 1 89 ? 9.682 3.737 -9.397 1.00 95.88 89 GLN A CA 1
ATOM 705 C C . GLN A 1 89 ? 9.677 2.685 -8.278 1.00 95.88 89 GLN A C 1
ATOM 707 O O . GLN A 1 89 ? 8.626 2.379 -7.718 1.00 95.88 89 GLN A O 1
ATOM 712 N N . ARG A 1 90 ? 10.843 2.109 -7.958 1.00 95.88 90 ARG A N 1
ATOM 713 C CA . ARG A 1 90 ? 10.994 1.173 -6.840 1.00 95.88 90 ARG A CA 1
ATOM 714 C C . ARG A 1 90 ? 10.807 1.887 -5.501 1.00 95.88 90 ARG A C 1
ATOM 716 O O . ARG A 1 90 ? 10.109 1.353 -4.646 1.00 95.88 90 ARG A O 1
ATOM 723 N N . GLN A 1 91 ? 11.419 3.054 -5.324 1.00 96.50 91 GLN A N 1
ATOM 724 C CA . GLN A 1 91 ? 11.339 3.839 -4.096 1.00 96.50 91 GLN A CA 1
ATOM 725 C C . GLN A 1 91 ? 9.908 4.329 -3.841 1.00 96.50 91 GLN A C 1
ATOM 727 O O . GLN A 1 91 ? 9.351 4.017 -2.792 1.00 96.50 91 GLN A O 1
ATOM 732 N N . ASP A 1 92 ? 9.274 4.944 -4.841 1.00 96.62 92 ASP A N 1
ATOM 733 C CA . ASP A 1 92 ? 7.884 5.409 -4.776 1.00 96.62 92 ASP A CA 1
ATOM 734 C C . ASP A 1 92 ? 6.921 4.265 -4.423 1.00 96.62 92 ASP A C 1
ATOM 736 O O . ASP A 1 92 ? 6.005 4.435 -3.623 1.00 96.62 92 ASP A O 1
ATOM 740 N N . TYR A 1 93 ? 7.139 3.068 -4.981 1.00 96.25 93 TYR A N 1
ATOM 741 C CA . TYR A 1 93 ? 6.344 1.887 -4.641 1.00 96.25 93 TYR A CA 1
ATOM 742 C C . TYR A 1 93 ? 6.527 1.449 -3.188 1.00 96.25 93 TYR A C 1
ATOM 744 O O . TYR A 1 93 ? 5.547 1.128 -2.519 1.00 96.25 93 TYR A O 1
ATOM 752 N N . MET A 1 94 ? 7.765 1.421 -2.690 1.00 96.31 94 MET A N 1
ATOM 753 C CA . MET A 1 94 ? 8.036 1.051 -1.299 1.00 96.31 94 MET A CA 1
ATOM 754 C C . MET A 1 94 ? 7.386 2.037 -0.328 1.00 96.31 94 MET A C 1
ATOM 756 O O . MET A 1 94 ? 6.767 1.606 0.647 1.00 96.31 94 MET A O 1
ATOM 760 N N . ASP A 1 95 ? 7.479 3.333 -0.622 1.00 97.38 95 ASP A N 1
ATOM 761 C CA . ASP A 1 95 ? 6.906 4.390 0.207 1.00 97.38 95 ASP A CA 1
AT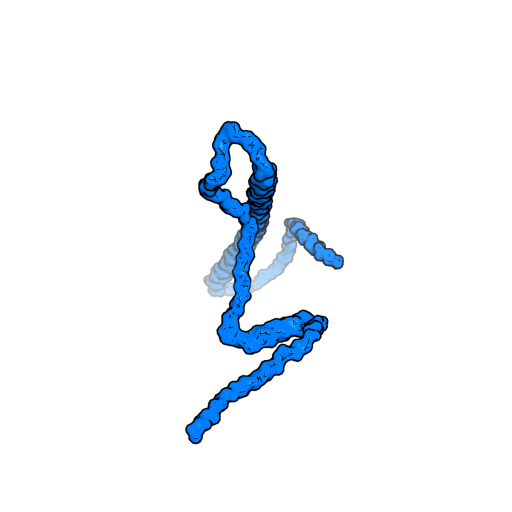OM 762 C C . ASP A 1 95 ? 5.370 4.341 0.175 1.00 97.38 95 ASP A C 1
ATOM 764 O O . ASP A 1 95 ? 4.736 4.267 1.230 1.00 97.38 95 ASP A O 1
ATOM 768 N N . ALA A 1 96 ? 4.763 4.226 -1.011 1.00 96.25 96 ALA A N 1
ATOM 769 C CA . ALA A 1 96 ? 3.312 4.097 -1.161 1.00 96.25 96 ALA A CA 1
ATOM 770 C C . ALA A 1 96 ? 2.751 2.838 -0.471 1.00 96.25 96 ALA A C 1
ATOM 772 O O . ALA A 1 96 ? 1.701 2.890 0.176 1.00 96.25 96 ALA A O 1
ATOM 773 N N . MET A 1 97 ? 3.447 1.699 -0.566 1.00 95.94 97 MET A N 1
ATOM 774 C CA . MET A 1 97 ? 3.038 0.468 0.118 1.00 95.94 97 MET A CA 1
ATOM 775 C C . MET A 1 97 ? 3.163 0.590 1.636 1.00 95.94 97 MET A C 1
ATOM 777 O O . MET A 1 97 ? 2.276 0.127 2.356 1.00 95.94 97 MET A O 1
ATOM 781 N N . ALA A 1 98 ? 4.224 1.229 2.134 1.00 97.38 98 ALA A N 1
ATOM 782 C CA . ALA A 1 98 ? 4.396 1.473 3.561 1.00 97.38 98 ALA A CA 1
ATOM 783 C C . ALA A 1 98 ? 3.306 2.405 4.114 1.00 97.38 98 ALA A C 1
ATOM 785 O O . ALA A 1 98 ? 2.773 2.150 5.194 1.00 97.38 98 ALA A O 1
ATOM 786 N N . GLU A 1 99 ? 2.944 3.459 3.384 1.00 97.31 99 GLU A N 1
ATOM 787 C CA . GLU A 1 99 ? 1.850 4.363 3.755 1.00 97.31 99 GLU A CA 1
ATOM 788 C C . GLU A 1 99 ? 0.495 3.653 3.760 1.00 97.31 99 GLU A C 1
ATOM 790 O O . GLU A 1 99 ? -0.217 3.711 4.765 1.00 97.31 99 GLU A O 1
ATOM 795 N N . LYS A 1 100 ? 0.168 2.906 2.697 1.00 96.81 100 LYS A N 1
ATOM 796 C CA . LYS A 1 100 ? -1.060 2.099 2.618 1.00 96.81 100 LYS A CA 1
ATOM 797 C C . LYS A 1 100 ? -1.171 1.137 3.801 1.00 96.81 100 LYS A C 1
ATOM 799 O O . LYS A 1 100 ? -2.189 1.118 4.485 1.00 96.81 100 LYS A O 1
ATOM 804 N N . GLN A 1 101 ? -0.105 0.392 4.100 1.00 96.94 101 GLN A N 1
ATOM 805 C CA . GLN A 1 101 ? -0.092 -0.552 5.222 1.00 96.94 101 GLN A CA 1
ATOM 806 C C . GLN A 1 101 ? -0.282 0.133 6.581 1.00 96.94 101 GLN A C 1
ATOM 808 O O . GLN A 1 101 ? -0.990 -0.399 7.437 1.00 96.94 101 GLN A O 1
ATOM 813 N N . LYS A 1 102 ? 0.326 1.308 6.795 1.00 97.94 102 LYS A N 1
ATOM 814 C CA . LYS A 1 102 ? 0.132 2.090 8.027 1.00 97.94 102 LYS A CA 1
ATOM 815 C C . LYS A 1 102 ? -1.327 2.518 8.180 1.00 97.94 102 LYS A C 1
ATOM 817 O O . LYS A 1 102 ? -1.916 2.270 9.231 1.00 97.94 102 LYS A O 1
ATOM 822 N N . LEU A 1 103 ? -1.914 3.091 7.129 1.00 98.00 103 LEU A N 1
ATOM 823 C CA . LEU A 1 103 ? -3.306 3.545 7.130 1.00 98.00 103 LEU A CA 1
ATOM 824 C C . LEU A 1 103 ? -4.286 2.384 7.341 1.00 98.00 103 LEU A C 1
ATOM 826 O O . LEU A 1 103 ? -5.199 2.493 8.159 1.00 98.00 103 LEU A O 1
ATOM 830 N N . ASP A 1 104 ? -4.064 1.248 6.678 1.00 97.19 104 ASP A N 1
ATOM 831 C CA . ASP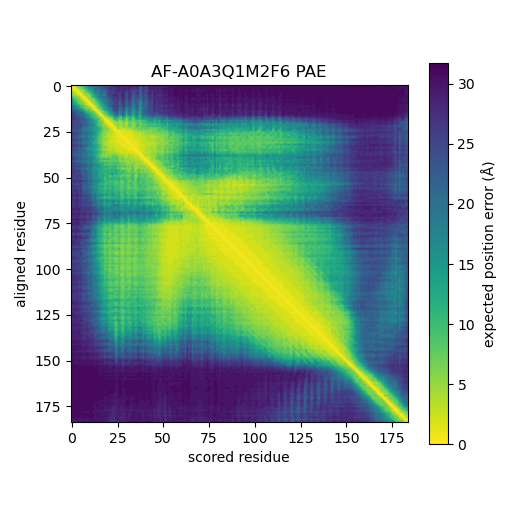 A 1 104 ? -4.889 0.049 6.839 1.00 97.19 104 ASP A CA 1
ATOM 832 C C . ASP A 1 104 ? -4.805 -0.503 8.271 1.00 97.19 104 ASP A C 1
ATOM 834 O O . ASP A 1 104 ? -5.827 -0.838 8.878 1.00 97.19 104 ASP A O 1
ATOM 838 N N . ALA A 1 105 ? -3.604 -0.549 8.856 1.00 97.81 105 ALA A N 1
ATOM 839 C CA . ALA A 1 105 ? -3.408 -0.995 10.233 1.00 97.81 105 ALA A CA 1
ATOM 840 C C . ALA A 1 105 ? -4.065 -0.045 11.249 1.00 97.81 105 ALA A C 1
ATOM 842 O O . ALA A 1 105 ? -4.662 -0.490 12.233 1.00 97.81 105 ALA A O 1
ATOM 843 N N . GLU A 1 106 ? -3.981 1.267 11.034 1.00 97.81 106 GLU A N 1
ATOM 844 C CA . GLU A 1 106 ? -4.660 2.265 11.863 1.00 97.81 106 GLU A CA 1
ATOM 845 C C . GLU A 1 106 ? -6.181 2.155 11.757 1.00 97.81 106 GLU A C 1
ATOM 847 O O . GLU A 1 106 ? -6.881 2.203 12.775 1.00 97.81 106 GLU A O 1
ATOM 852 N N . PHE A 1 107 ? -6.690 1.941 10.545 1.00 97.94 107 PHE A N 1
ATOM 853 C CA . PHE A 1 107 ? -8.107 1.745 10.285 1.00 97.94 107 PHE A CA 1
ATOM 854 C C . PHE A 1 107 ? -8.643 0.490 10.981 1.00 97.94 107 PHE A C 1
ATOM 856 O O . PHE A 1 107 ? -9.643 0.565 11.699 1.00 97.94 107 PHE A O 1
ATOM 863 N N . GLN A 1 108 ? -7.949 -0.642 10.857 1.00 97.88 108 GLN A N 1
ATOM 864 C CA . GLN A 1 108 ? -8.316 -1.887 11.538 1.00 97.88 108 GLN A CA 1
ATOM 865 C C . GLN A 1 108 ? -8.321 -1.714 13.058 1.00 97.88 108 GLN A C 1
ATOM 867 O O . GLN A 1 108 ? -9.327 -2.010 13.707 1.00 97.88 108 GLN A O 1
ATOM 872 N N . LYS A 1 109 ? -7.267 -1.114 13.626 1.00 98.06 109 LYS A N 1
ATOM 873 C CA . LYS A 1 109 ? -7.213 -0.803 15.062 1.00 98.06 109 LYS A CA 1
ATOM 874 C C . LYS A 1 109 ? -8.357 0.116 15.494 1.00 98.06 109 LYS A C 1
ATOM 876 O O . LYS A 1 109 ? -8.881 -0.027 16.597 1.00 98.06 109 LYS A O 1
ATOM 881 N N . ARG A 1 110 ? -8.759 1.088 14.668 1.00 97.44 110 ARG A N 1
ATOM 882 C CA . ARG A 1 110 ? -9.904 1.966 14.960 1.00 97.44 110 ARG A CA 1
ATOM 883 C C . ARG A 1 110 ? -11.220 1.189 14.961 1.00 97.44 110 ARG A C 1
ATOM 885 O O . ARG A 1 110 ? -12.024 1.377 15.872 1.00 97.44 110 ARG A O 1
ATOM 892 N N . LEU A 1 111 ? -11.430 0.300 13.991 1.00 97.75 111 LEU A N 1
ATOM 893 C CA . LEU A 1 111 ? -12.613 -0.559 13.946 1.00 97.75 111 LEU A CA 1
ATOM 894 C C . LEU A 1 111 ? -12.693 -1.491 15.158 1.00 97.75 111 LEU A C 1
ATOM 896 O O . LEU A 1 111 ? -13.759 -1.615 15.755 1.00 97.75 111 LEU A O 1
ATOM 900 N N . GLU A 1 112 ? -11.584 -2.118 15.542 1.00 97.44 112 GLU A N 1
ATOM 901 C CA . GLU A 1 112 ? -11.518 -2.999 16.711 1.00 97.44 112 GLU A CA 1
ATOM 902 C C . GLU A 1 112 ? -11.833 -2.250 18.004 1.00 97.44 112 GLU A C 1
ATOM 904 O O . GLU A 1 112 ? -12.684 -2.691 18.773 1.00 97.44 112 GLU A O 1
ATOM 909 N N . ARG A 1 113 ? -11.238 -1.068 18.211 1.00 97.44 113 ARG A N 1
ATOM 910 C CA . ARG A 1 113 ? -11.549 -0.223 19.375 1.00 97.44 113 ARG A CA 1
ATOM 911 C C . ARG A 1 113 ? -13.028 0.144 19.439 1.00 97.44 113 ARG A C 1
ATOM 913 O O . ARG A 1 113 ? -13.624 0.068 20.508 1.00 97.44 113 ARG A O 1
ATOM 920 N N . ASN A 1 114 ? -13.633 0.491 18.305 1.00 97.31 114 ASN A N 1
ATOM 921 C CA . ASN A 1 114 ? -15.058 0.815 18.249 1.00 97.31 114 ASN A CA 1
ATOM 922 C C . ASN A 1 114 ? -15.937 -0.401 18.576 1.00 97.31 114 ASN A C 1
ATOM 924 O O . ASN A 1 114 ? -16.927 -0.262 19.294 1.00 97.31 114 ASN A O 1
ATOM 928 N N . LYS A 1 115 ? -15.571 -1.593 18.085 1.00 97.69 115 LYS A N 1
ATOM 929 C CA . LYS A 1 115 ? -16.266 -2.849 18.410 1.00 97.69 115 LYS A CA 1
ATOM 930 C C . LYS A 1 115 ? -16.181 -3.154 19.903 1.00 97.69 115 LYS A C 1
ATOM 932 O O . LYS A 1 115 ? -17.215 -3.372 20.523 1.00 97.69 115 LYS A O 1
ATOM 937 N N . ILE A 1 116 ? -14.985 -3.077 20.487 1.00 97.56 116 ILE A N 1
ATOM 938 C CA . ILE A 1 116 ? -14.764 -3.319 21.919 1.00 97.56 116 ILE A CA 1
ATOM 939 C C . ILE A 1 116 ? -15.554 -2.313 22.761 1.00 97.56 116 ILE A C 1
ATOM 941 O O . ILE A 1 116 ? -16.290 -2.716 23.656 1.00 97.56 116 ILE A O 1
ATOM 945 N N . ALA A 1 117 ? -15.499 -1.020 22.433 1.00 97.12 117 ALA A N 1
ATOM 946 C CA . ALA A 1 117 ? -16.264 -0.000 23.147 1.00 97.12 117 ALA A CA 1
ATOM 947 C C . ALA A 1 117 ? -17.781 -0.267 23.080 1.00 97.12 117 ALA A C 1
ATOM 949 O O . ALA A 1 117 ? -18.480 -0.176 24.091 1.00 97.12 117 ALA A O 1
ATOM 950 N N . ALA A 1 118 ? -18.309 -0.657 21.915 1.00 97.00 118 ALA A N 1
ATOM 951 C CA . ALA A 1 118 ? -19.716 -1.035 21.780 1.00 97.00 118 ALA A CA 1
ATOM 952 C C . ALA A 1 118 ? -20.060 -2.298 22.598 1.00 97.00 118 ALA A C 1
ATOM 954 O O . ALA A 1 118 ? -21.106 -2.362 23.257 1.00 97.00 118 ALA A O 1
ATOM 955 N N . GLU A 1 119 ? -19.182 -3.298 22.610 1.00 96.38 119 GLU A N 1
ATOM 956 C CA . GLU A 1 119 ? -19.337 -4.520 23.402 1.00 96.38 119 GLU A CA 1
ATOM 957 C C . GLU A 1 119 ? -19.297 -4.247 24.909 1.00 96.38 119 GLU A C 1
ATOM 959 O O . GLU A 1 119 ? 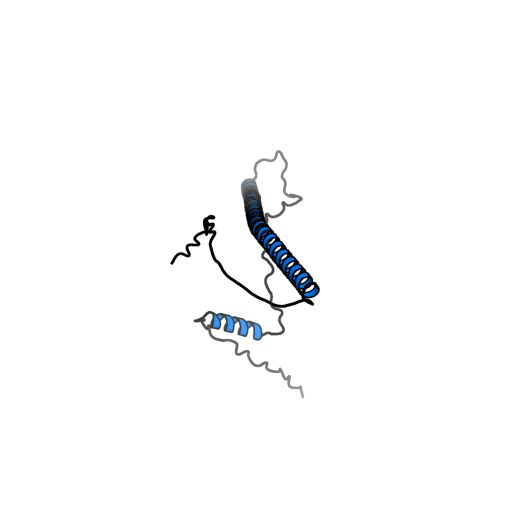-20.136 -4.765 25.645 1.00 96.38 119 GLU A O 1
ATOM 964 N N . GLU A 1 120 ? -18.411 -3.374 25.381 1.00 96.06 120 GLU A N 1
ATOM 965 C CA . GLU A 1 120 ? -18.330 -2.969 26.785 1.00 96.06 120 GLU A CA 1
ATOM 966 C C . GLU A 1 120 ? -19.613 -2.272 27.243 1.00 96.06 120 GLU A C 1
ATOM 968 O O . GLU A 1 120 ? -20.189 -2.625 28.282 1.00 96.06 120 GLU A O 1
ATOM 973 N N . GLN A 1 121 ? -20.124 -1.330 26.444 1.00 96.25 121 GLN A N 1
ATOM 974 C CA . GLN A 1 121 ? -21.368 -0.628 26.762 1.00 96.25 121 GLN A CA 1
ATOM 975 C C . GLN A 1 121 ? -22.570 -1.576 26.745 1.00 96.25 121 GLN A C 1
ATOM 977 O O . GLN A 1 121 ? -23.403 -1.570 27.663 1.00 96.25 121 GLN A O 1
ATOM 982 N N . THR A 1 122 ? -22.662 -2.450 25.740 1.00 96.06 122 THR A N 1
ATOM 983 C CA . THR A 1 122 ? -23.737 -3.449 25.670 1.00 96.06 122 THR A CA 1
ATOM 984 C C . THR A 1 122 ? -23.630 -4.483 26.791 1.00 96.06 122 THR A C 1
ATOM 986 O O . THR A 1 122 ? -24.663 -4.850 27.357 1.00 96.06 122 THR A O 1
ATOM 989 N N . ALA A 1 123 ? -22.426 -4.898 27.193 1.00 95.69 123 ALA A N 1
ATOM 990 C CA . ALA A 1 123 ? -22.184 -5.797 28.317 1.00 95.69 123 ALA A CA 1
ATOM 991 C C . ALA A 1 123 ? -22.558 -5.146 29.654 1.00 95.69 123 ALA A C 1
ATOM 993 O O . ALA A 1 123 ? -23.240 -5.780 30.462 1.00 95.69 123 ALA A O 1
ATOM 994 N N . LYS A 1 124 ? -22.206 -3.872 29.879 1.00 96.25 124 LYS A N 1
ATOM 995 C CA . LYS A 1 124 ? -22.614 -3.106 31.071 1.00 96.25 124 LYS A CA 1
ATOM 996 C C . LYS A 1 124 ? -24.139 -3.036 31.176 1.00 96.25 124 LYS A C 1
ATOM 998 O O . LYS A 1 124 ? -24.707 -3.389 32.214 1.00 96.25 124 LYS A O 1
ATOM 1003 N N . ARG A 1 125 ? -24.824 -2.675 30.084 1.00 95.56 125 ARG A N 1
ATOM 1004 C CA . ARG A 1 125 ? -26.299 -2.638 30.014 1.00 95.56 125 ARG A CA 1
ATOM 1005 C C . ARG A 1 125 ? -26.920 -4.035 30.182 1.00 95.56 125 ARG A C 1
ATOM 1007 O O . ARG A 1 125 ? -27.916 -4.185 30.890 1.00 95.56 125 ARG A O 1
ATOM 1014 N N . ARG A 1 126 ? -26.325 -5.079 29.593 1.00 96.12 126 ARG A N 1
ATOM 1015 C CA . ARG A 1 126 ? -26.767 -6.480 29.730 1.00 96.12 126 ARG A CA 1
ATOM 1016 C C . ARG A 1 126 ? -26.652 -6.969 31.176 1.00 96.12 126 ARG A C 1
ATOM 1018 O O . ARG A 1 126 ? -27.631 -7.511 31.684 1.00 96.12 126 ARG A O 1
ATOM 1025 N N . LYS A 1 127 ? -25.528 -6.703 31.854 1.00 95.94 127 LYS A N 1
ATOM 1026 C CA . LYS A 1 127 ? -25.313 -7.025 33.277 1.00 95.94 127 LYS A CA 1
ATOM 1027 C C . LYS A 1 127 ? -26.341 -6.328 34.174 1.00 95.94 127 LYS A C 1
ATOM 1029 O O . LYS A 1 127 ? -26.929 -6.983 35.032 1.00 95.94 127 LYS A O 1
ATOM 1034 N N . LYS A 1 128 ? -26.628 -5.034 33.948 1.00 95.88 128 LYS A N 1
ATOM 1035 C CA . LYS A 1 128 ? -27.696 -4.310 34.674 1.00 95.88 128 LYS A CA 1
ATOM 1036 C C . LYS A 1 128 ? -29.059 -5.011 34.513 1.00 95.88 128 LYS A C 1
ATOM 1038 O O . LYS A 1 128 ? -29.733 -5.283 35.505 1.00 95.88 128 LYS A O 1
ATOM 1043 N N . ARG A 1 129 ? -29.441 -5.383 33.282 1.00 95.19 129 ARG A N 1
ATOM 1044 C CA . ARG A 1 129 ? -30.708 -6.093 33.009 1.00 95.19 129 ARG A CA 1
ATOM 1045 C C . ARG A 1 129 ? -30.764 -7.498 33.616 1.00 95.19 129 ARG A C 1
ATOM 1047 O O . ARG A 1 129 ? -31.828 -7.897 34.078 1.00 95.19 129 ARG A O 1
ATOM 1054 N N . GLN A 1 130 ? -29.661 -8.246 33.617 1.00 95.06 130 GLN A N 1
ATOM 1055 C CA . GLN A 1 130 ? -29.594 -9.579 34.234 1.00 95.06 130 GLN A CA 1
ATOM 1056 C C . GLN A 1 130 ? -29.811 -9.507 35.748 1.00 95.06 130 GLN A C 1
ATOM 1058 O O . GLN A 1 130 ? -30.709 -10.179 36.247 1.00 95.06 130 GLN A O 1
ATOM 1063 N N . LYS A 1 131 ? -29.126 -8.589 36.445 1.00 95.56 131 LYS A N 1
ATOM 1064 C CA . LYS A 1 131 ? -29.341 -8.353 37.884 1.00 95.56 131 LYS A CA 1
ATOM 1065 C C . LYS A 1 131 ? -30.796 -7.993 38.204 1.00 95.56 131 LYS A C 1
ATOM 1067 O O . LYS A 1 131 ? -31.362 -8.489 39.174 1.00 95.56 131 LYS A O 1
ATOM 1072 N N . LEU A 1 132 ? -31.433 -7.153 37.380 1.00 93.62 132 LEU A N 1
ATOM 1073 C CA . LEU A 1 132 ? -32.852 -6.817 37.545 1.00 93.62 132 LEU A CA 1
ATOM 1074 C C . LEU A 1 132 ? -33.760 -8.045 37.342 1.00 93.62 132 LEU A C 1
ATOM 1076 O O . LEU A 1 132 ? -34.709 -8.241 38.100 1.00 93.62 132 LEU A O 1
ATOM 1080 N N . LYS A 1 133 ? -33.481 -8.879 36.330 1.00 95.81 133 LYS A N 1
ATOM 1081 C CA . LYS A 1 133 ? -34.227 -10.123 36.076 1.00 95.81 133 LYS A CA 1
ATOM 1082 C C . LYS A 1 133 ? -34.090 -11.108 37.238 1.00 95.81 133 LYS A C 1
ATOM 1084 O O . LYS A 1 133 ? -35.101 -11.643 37.677 1.00 95.81 133 LYS A O 1
ATOM 1089 N N . GLU A 1 134 ? -32.885 -11.299 37.764 1.00 94.31 134 GLU A N 1
ATOM 1090 C CA . GLU A 1 134 ? -32.619 -12.165 38.919 1.00 94.31 134 GLU A CA 1
ATOM 1091 C C . GLU A 1 134 ? -33.381 -11.696 40.162 1.00 94.31 134 GLU A C 1
ATOM 1093 O O . GLU A 1 134 ? -34.103 -12.489 40.764 1.00 94.31 134 GLU A O 1
ATOM 1098 N N . LYS A 1 135 ? -33.334 -10.394 40.486 1.00 93.44 135 LYS A N 1
ATOM 1099 C CA . LYS A 1 135 ? -34.122 -9.814 41.588 1.00 93.44 135 LYS A CA 1
ATOM 1100 C C . LYS A 1 135 ? -35.627 -10.045 41.413 1.00 93.44 135 LYS A C 1
ATOM 1102 O O . LYS A 1 135 ? -36.296 -10.456 42.357 1.00 93.44 135 LYS A O 1
ATOM 1107 N N . LYS A 1 136 ? -36.167 -9.845 40.202 1.00 93.56 136 LYS A N 1
ATOM 1108 C CA . LYS A 1 136 ? -37.589 -10.106 39.899 1.00 93.56 136 L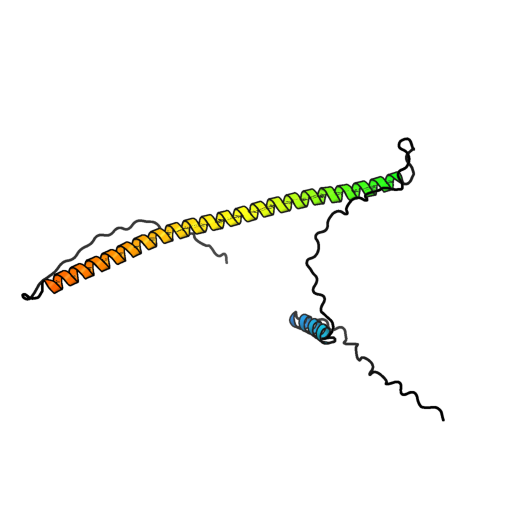YS A CA 1
ATOM 1109 C C . LYS A 1 136 ? -37.955 -11.586 40.052 1.00 93.56 136 LYS A C 1
ATOM 1111 O O . LYS A 1 136 ? -39.046 -11.891 40.526 1.00 93.56 136 LYS A O 1
ATOM 1116 N N . LEU A 1 137 ? -37.076 -12.506 39.650 1.00 92.88 137 LEU A N 1
ATOM 1117 C CA . LEU A 1 137 ? -37.300 -13.945 39.816 1.00 92.88 137 LEU A CA 1
ATOM 1118 C C . LEU A 1 137 ? -37.258 -14.360 41.290 1.00 92.88 137 LEU A C 1
ATOM 1120 O O . LEU A 1 137 ? -38.115 -15.130 41.714 1.00 92.88 137 LEU A O 1
ATOM 1124 N N . LEU A 1 138 ? -36.319 -13.826 42.074 1.00 90.88 138 LEU A N 1
ATOM 1125 C CA . LEU A 1 138 ? -36.239 -14.070 43.516 1.00 90.88 138 LEU A CA 1
ATOM 1126 C C . LEU A 1 138 ? -37.480 -13.544 44.247 1.00 90.88 138 LEU A C 1
ATOM 1128 O O . LEU A 1 138 ? -38.088 -14.291 45.006 1.00 90.88 138 LEU A O 1
ATOM 1132 N N . ALA A 1 139 ? -37.928 -12.323 43.944 1.00 90.44 139 ALA A N 1
ATOM 1133 C CA . ALA A 1 139 ? -39.152 -11.766 44.524 1.00 90.44 139 ALA A CA 1
ATOM 1134 C C . ALA A 1 139 ? -40.399 -12.607 44.187 1.00 90.44 139 ALA A C 1
ATOM 1136 O O . ALA A 1 139 ? -41.245 -12.844 45.046 1.00 90.44 139 ALA A O 1
ATOM 1137 N N . LYS A 1 140 ? -40.504 -13.119 42.951 1.00 92.12 140 LYS A N 1
ATOM 1138 C CA . LYS A 1 140 ? -41.586 -14.042 42.565 1.00 92.12 140 LYS A CA 1
ATOM 1139 C C . LYS A 1 140 ? -41.525 -15.366 43.329 1.00 92.12 140 LYS A C 1
ATOM 1141 O O . LYS A 1 140 ? -42.571 -15.857 43.739 1.00 92.12 140 LYS A O 1
ATOM 1146 N N . LYS A 1 141 ? -40.329 -15.935 43.524 1.00 89.88 141 LYS A N 1
ATOM 1147 C CA . LYS A 1 141 ? -40.139 -17.163 44.314 1.00 89.88 141 LYS A CA 1
ATOM 1148 C C . LYS A 1 141 ? -40.530 -16.951 45.777 1.00 89.88 141 LYS A C 1
ATOM 1150 O O . LYS A 1 141 ? -41.328 -17.728 46.282 1.00 89.88 141 LYS A O 1
ATOM 1155 N N . MET A 1 142 ? -40.078 -15.860 46.398 1.00 84.81 142 MET A N 1
ATOM 1156 C CA . MET A 1 142 ? -40.456 -15.506 47.772 1.00 84.81 142 MET A CA 1
ATOM 1157 C C . MET A 1 142 ? -41.969 -15.301 47.917 1.00 84.81 142 MET A C 1
ATOM 1159 O O . MET A 1 142 ? -42.567 -15.812 48.856 1.00 84.81 142 MET A O 1
ATOM 1163 N N . LYS A 1 143 ? -42.624 -14.629 46.959 1.00 86.25 143 LYS A N 1
ATOM 1164 C CA . LYS A 1 143 ? -44.089 -14.465 46.970 1.00 86.25 143 LYS A CA 1
ATOM 1165 C C . LYS A 1 143 ? -44.831 -15.801 46.822 1.00 86.25 143 LYS A C 1
ATOM 1167 O O . LYS A 1 143 ? -45.881 -15.983 47.430 1.00 86.25 143 LYS A O 1
ATOM 1172 N N . LEU A 1 144 ? -44.310 -16.733 46.020 1.00 82.00 144 LEU A N 1
ATOM 1173 C CA . LEU A 1 144 ? -44.876 -18.081 45.888 1.00 82.00 144 LEU A CA 1
ATOM 1174 C C . LEU A 1 144 ? -44.661 -18.930 47.149 1.00 82.00 144 LEU A C 1
ATOM 1176 O O . LEU A 1 144 ? -45.570 -19.663 47.524 1.00 82.00 144 LEU A O 1
ATOM 1180 N N . GLU A 1 145 ? -43.508 -18.827 47.812 1.00 78.94 145 GLU A N 1
ATOM 1181 C CA . GLU A 1 145 ? -43.262 -19.482 49.105 1.00 78.94 145 GLU A CA 1
ATOM 1182 C C . GLU A 1 145 ? -44.153 -18.918 50.208 1.00 78.94 145 GLU A C 1
ATOM 1184 O O . GLU A 1 145 ? -44.770 -19.697 50.926 1.00 78.94 145 GLU A O 1
ATOM 1189 N N . GLN A 1 146 ? -44.309 -17.594 50.288 1.00 74.88 146 GLN A N 1
ATOM 1190 C CA . GLN A 1 146 ? -45.260 -16.971 51.210 1.00 74.88 146 GLN A CA 1
ATOM 1191 C C . GLN A 1 146 ? -46.691 -17.427 50.927 1.00 74.88 146 GLN A C 1
ATOM 1193 O O . GLN A 1 146 ? -47.407 -17.757 51.864 1.00 74.88 146 GLN A O 1
ATOM 1198 N N . LYS A 1 147 ? -47.096 -17.528 49.650 1.00 75.56 147 LYS A N 1
ATOM 1199 C CA . LYS A 1 147 ? -48.423 -18.046 49.294 1.00 75.56 147 LYS A CA 1
ATOM 1200 C C . LYS A 1 147 ? -48.596 -19.523 49.684 1.00 75.56 147 LYS A C 1
ATOM 1202 O O . LYS A 1 147 ? -49.655 -19.897 50.172 1.00 75.56 147 LYS A O 1
ATOM 1207 N N . LYS A 1 148 ? -47.561 -20.355 49.517 1.00 72.44 148 LYS A N 1
ATOM 1208 C CA . LYS A 1 148 ? -47.573 -21.761 49.961 1.00 72.44 148 LYS A CA 1
ATOM 1209 C C . LYS A 1 148 ? -47.601 -21.898 51.484 1.00 72.44 148 LYS A C 1
ATOM 1211 O O . LYS A 1 148 ? -48.293 -22.774 51.986 1.00 72.44 148 LYS A O 1
ATOM 1216 N N . GLN A 1 149 ? -46.886 -21.047 52.218 1.00 61.06 149 GLN A N 1
ATOM 1217 C CA . GLN A 1 149 ? -46.942 -21.019 53.682 1.00 61.06 149 GLN A CA 1
ATOM 1218 C C . GLN A 1 149 ? -48.293 -20.502 54.188 1.00 61.06 149 GLN A C 1
ATOM 1220 O O . GLN A 1 149 ? -48.817 -21.049 55.152 1.00 61.06 149 GLN A O 1
ATOM 1225 N N . SER A 1 150 ? -48.900 -19.518 53.515 1.00 58.00 150 SER A N 1
ATOM 1226 C CA . SER A 1 150 ? -50.253 -19.064 53.849 1.00 58.00 150 SER A CA 1
ATOM 1227 C C . SER A 1 150 ? -51.327 -20.100 53.503 1.00 58.00 150 SER A C 1
ATOM 1229 O O . SER A 1 150 ? -52.281 -20.222 54.255 1.00 58.00 150 SER A O 1
ATOM 1231 N N . GLU A 1 151 ? -51.178 -20.884 52.426 1.00 52.47 151 GLU A N 1
ATOM 1232 C CA . GLU A 1 151 ? -52.096 -22.000 52.121 1.00 52.47 151 GLU A CA 1
ATOM 1233 C C . GLU A 1 151 ? -51.920 -23.188 53.081 1.00 52.47 151 GLU A C 1
ATOM 1235 O O . GLU A 1 151 ? -52.913 -23.777 53.485 1.00 52.47 151 GLU A O 1
ATOM 1240 N N . ALA A 1 152 ? -50.697 -23.502 53.524 1.00 48.28 152 ALA A N 1
ATOM 1241 C CA . ALA A 1 152 ? -50.458 -24.537 54.540 1.00 48.28 152 ALA A CA 1
ATOM 1242 C C . ALA A 1 152 ? -50.905 -24.122 55.959 1.00 48.28 152 ALA A C 1
ATOM 1244 O O . ALA A 1 152 ? -51.098 -24.973 56.821 1.00 48.28 152 ALA A O 1
ATOM 1245 N N . SER A 1 153 ? -51.073 -22.819 56.201 1.00 45.62 153 SER A N 1
ATOM 1246 C CA . SER A 1 153 ? -51.605 -22.248 57.446 1.00 45.62 153 SER A CA 1
ATOM 1247 C C . SER A 1 153 ? -53.115 -21.971 57.386 1.00 45.62 153 SER A C 1
ATOM 1249 O O . SER A 1 153 ? -53.690 -21.574 58.397 1.00 45.62 153 SER A O 1
ATOM 1251 N N . SER A 1 154 ? -53.759 -22.146 56.228 1.00 42.00 154 SER A N 1
ATOM 1252 C CA . SER A 1 154 ? -55.163 -21.783 55.985 1.00 42.00 154 SER A CA 1
ATOM 1253 C C . SER A 1 154 ? -56.074 -23.014 55.897 1.00 42.00 154 SER A C 1
ATOM 1255 O O . SER A 1 154 ? -57.004 -23.052 55.094 1.00 42.00 154 SER A O 1
ATOM 1257 N N . GLU A 1 155 ? -55.852 -24.001 56.767 1.00 42.59 155 GLU A N 1
ATOM 1258 C CA . GLU A 1 155 ? -56.897 -24.945 57.184 1.00 42.59 155 GLU A CA 1
ATOM 1259 C C . GLU A 1 155 ? -57.374 -24.608 58.605 1.00 42.59 155 GLU A C 1
ATOM 1261 O O . GLU A 1 155 ? -57.541 -25.481 59.443 1.00 42.59 155 GLU A O 1
ATOM 1266 N N . THR A 1 156 ? -57.554 -23.319 58.925 1.00 42.12 156 THR A N 1
ATOM 1267 C CA . THR A 1 156 ? -58.400 -22.858 60.042 1.00 42.12 156 THR A CA 1
ATOM 1268 C C . THR A 1 156 ? -58.815 -21.392 59.822 1.00 42.12 156 THR A C 1
ATOM 1270 O O . THR A 1 156 ? -58.049 -20.476 60.092 1.00 42.12 156 THR A O 1
ATOM 1273 N N . GLN A 1 157 ? -60.066 -21.227 59.375 1.00 37.50 157 GLN A N 1
ATOM 1274 C CA . GLN A 1 157 ? -60.977 -20.075 59.525 1.00 37.50 157 GLN A CA 1
ATOM 1275 C C . GLN A 1 157 ? -60.720 -18.730 58.804 1.00 37.50 157 GLN A C 1
ATOM 1277 O O . GLN A 1 157 ? -59.611 -18.297 58.524 1.00 37.50 157 GLN A O 1
ATOM 1282 N N . GLU A 1 158 ? -61.854 -18.113 58.460 1.00 38.38 158 GLU A N 1
ATOM 1283 C CA . GLU A 1 158 ? -62.106 -17.104 57.427 1.00 38.38 158 GLU A CA 1
ATOM 1284 C C . GLU A 1 158 ? -61.935 -15.631 57.873 1.00 38.38 158 GLU A C 1
ATOM 1286 O O . GLU A 1 158 ? -62.311 -15.315 58.993 1.00 38.38 158 GLU A O 1
ATOM 1291 N N . GLN A 1 159 ? -61.469 -14.774 56.929 1.00 37.03 159 GLN A N 1
ATOM 1292 C CA . GLN A 1 159 ? -61.840 -13.363 56.575 1.00 37.03 159 GLN A CA 1
ATOM 1293 C C . GLN A 1 159 ? -62.024 -12.268 57.678 1.00 37.03 159 GLN A C 1
ATOM 1295 O O . GLN A 1 159 ? -62.282 -12.597 58.827 1.00 37.03 159 GLN A O 1
ATOM 1300 N N . PRO A 1 160 ? -62.075 -10.936 57.370 1.00 58.78 160 PRO A N 1
ATOM 1301 C CA . PRO A 1 160 ? -61.631 -10.124 56.209 1.00 58.78 160 PRO A CA 1
ATOM 1302 C C . PRO A 1 160 ? -60.895 -8.792 56.605 1.00 58.78 160 PRO A C 1
ATOM 1304 O O . PRO A 1 160 ? -60.623 -8.542 57.777 1.00 58.78 160 PRO A O 1
ATOM 1307 N N . SER A 1 161 ? -60.707 -7.883 55.622 1.00 32.78 161 SER A N 1
ATOM 1308 C CA . SER A 1 161 ? -60.443 -6.412 55.709 1.00 32.78 161 SER A CA 1
ATOM 1309 C C . SER A 1 161 ? -58.968 -5.966 55.633 1.00 32.78 161 SER A C 1
ATOM 1311 O O . SER A 1 161 ? -58.081 -6.712 56.019 1.00 32.78 161 SER A O 1
ATOM 1313 N N . SER A 1 162 ? -58.574 -4.766 55.188 1.00 37.75 162 SER A N 1
ATOM 1314 C CA . SER A 1 162 ? -59.134 -3.660 54.386 1.00 37.75 162 SER A CA 1
ATOM 1315 C C . SER A 1 162 ? -58.019 -2.593 54.301 1.00 37.75 162 SER A C 1
ATOM 1317 O O . SER A 1 162 ? -57.446 -2.269 55.333 1.00 37.75 162 SER A O 1
ATOM 1319 N N . GLY A 1 163 ? -57.781 -1.999 53.124 1.00 32.75 163 GLY A N 1
ATOM 1320 C CA . GLY A 1 163 ? -57.448 -0.568 52.998 1.00 32.75 163 GLY A CA 1
ATOM 1321 C C . GLY A 1 163 ? -55.991 -0.063 53.083 1.00 32.75 163 GLY A C 1
ATOM 1322 O O . GLY A 1 163 ? -55.296 -0.263 54.069 1.00 32.75 163 GLY A O 1
ATOM 1323 N N . SER A 1 164 ? -55.665 0.781 52.092 1.00 33.19 164 SER A N 1
ATOM 1324 C CA . SER A 1 164 ? -54.917 2.054 52.198 1.00 33.19 164 SER A CA 1
ATOM 1325 C C . SER A 1 164 ? -53.463 2.145 51.696 1.00 33.19 164 SER A C 1
ATOM 1327 O O . SER A 1 164 ? -52.511 1.848 52.404 1.00 33.19 164 SER A O 1
ATOM 1329 N N . GLU A 1 165 ? -53.365 2.566 50.431 1.00 33.78 165 GLU A N 1
ATOM 1330 C CA . GLU A 1 165 ? -52.726 3.776 49.860 1.00 33.78 165 GLU A CA 1
ATOM 1331 C C . GLU A 1 165 ? -51.307 4.272 50.252 1.00 33.78 165 GLU A C 1
ATOM 1333 O O . GLU A 1 165 ? -50.896 4.284 51.406 1.00 33.78 165 GLU A O 1
ATOM 1338 N N . GLU A 1 166 ? -50.680 4.836 49.206 1.00 32.03 166 GLU A N 1
ATOM 1339 C CA . GLU A 1 166 ? -49.694 5.933 49.131 1.00 32.03 166 GLU A CA 1
ATOM 1340 C C . GLU A 1 166 ? -48.185 5.674 48.878 1.00 32.03 166 GLU A C 1
ATOM 1342 O O . GLU A 1 166 ? -47.447 5.085 49.662 1.00 32.03 166 GLU A O 1
ATOM 1347 N N . AL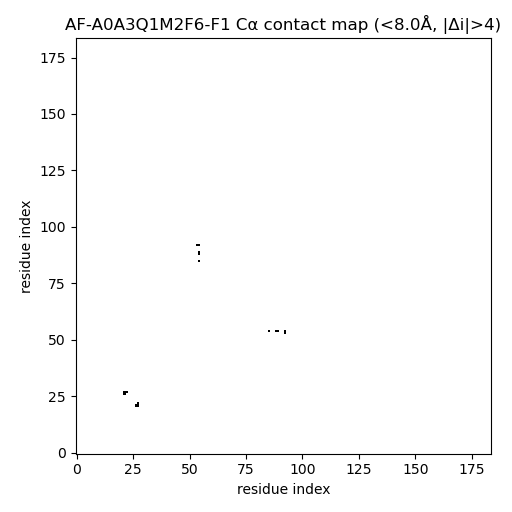A A 1 167 ? -47.783 6.208 47.712 1.00 37.03 167 ALA A N 1
ATOM 1348 C CA . ALA A 1 167 ? -46.593 6.976 47.323 1.00 37.03 167 ALA A CA 1
ATOM 1349 C C . ALA A 1 167 ? -45.164 6.621 47.790 1.00 37.03 167 ALA A C 1
ATOM 1351 O O . ALA A 1 167 ? -44.801 6.726 48.956 1.00 37.03 167 ALA A O 1
ATOM 1352 N N . SER A 1 168 ? -44.269 6.463 46.802 1.00 34.50 168 SER A N 1
ATOM 1353 C CA . SER A 1 168 ? -42.936 7.091 46.826 1.00 34.50 168 SER A CA 1
ATOM 1354 C C . SER A 1 168 ? -42.341 7.136 45.412 1.00 34.50 168 SER A C 1
ATOM 1356 O O . SER A 1 168 ? -42.059 6.102 44.802 1.00 34.50 168 SER A O 1
ATOM 1358 N N . GLY A 1 169 ? -42.201 8.354 44.886 1.00 37.25 169 GLY A N 1
ATOM 1359 C CA . GLY A 1 169 ? -41.492 8.654 43.650 1.00 37.25 169 GLY A CA 1
ATOM 1360 C C . GLY A 1 169 ? -39.972 8.647 43.830 1.00 37.25 169 GLY A C 1
ATOM 1361 O O . GLY A 1 169 ? -39.435 8.946 44.896 1.00 37.25 169 GLY A O 1
ATOM 1362 N N . THR A 1 170 ? -39.275 8.323 42.747 1.00 34.19 170 THR A N 1
ATOM 1363 C CA . THR A 1 170 ? -37.875 8.691 42.534 1.00 34.19 170 THR A CA 1
ATOM 1364 C C . THR A 1 170 ? -37.703 8.867 41.031 1.00 34.19 170 THR A C 1
ATOM 1366 O O . THR A 1 170 ? -37.623 7.911 40.259 1.00 34.19 170 THR A O 1
ATOM 1369 N N . GLU A 1 171 ? -37.797 10.130 40.638 1.00 40.41 171 GLU A N 1
ATOM 1370 C CA . GLU A 1 171 ? -37.308 10.677 39.384 1.00 40.41 171 GLU A CA 1
ATOM 1371 C C . GLU A 1 171 ? -35.826 10.984 39.621 1.00 40.41 171 GLU A C 1
ATOM 1373 O O . GLU A 1 171 ? -35.529 11.729 40.546 1.00 40.41 171 GLU A O 1
ATOM 1378 N N . ASP A 1 172 ? -34.924 10.332 38.882 1.00 38.31 172 ASP A N 1
ATOM 1379 C CA . ASP A 1 172 ? -33.611 10.859 38.465 1.00 38.31 172 ASP A CA 1
ATOM 1380 C C . ASP A 1 172 ? -32.806 9.745 37.771 1.00 38.31 172 ASP A C 1
ATOM 1382 O O . ASP A 1 172 ? -32.347 8.792 38.401 1.00 38.31 172 ASP A O 1
ATOM 1386 N N . GLU A 1 173 ? -32.673 9.834 36.449 1.00 43.12 173 GLU A N 1
ATOM 1387 C CA . GLU A 1 173 ? -31.386 9.697 35.754 1.00 43.12 173 GLU A CA 1
ATOM 1388 C C . GLU A 1 173 ? -31.624 10.045 34.281 1.00 43.12 173 GLU A C 1
ATOM 1390 O O . GLU A 1 173 ? -32.303 9.326 33.546 1.00 43.12 173 GLU A O 1
ATOM 1395 N N . GLU A 1 174 ? -31.086 11.201 33.902 1.00 41.75 174 GLU A N 1
ATOM 1396 C CA . GLU A 1 174 ? -31.216 11.847 32.607 1.00 41.75 174 GLU A CA 1
ATOM 1397 C C . GLU A 1 174 ? -30.988 10.920 31.407 1.00 41.75 174 GLU A C 1
ATOM 1399 O O . GLU A 1 174 ? -30.045 10.123 31.327 1.00 41.75 174 GLU A O 1
ATOM 1404 N N . GLU A 1 175 ? -31.874 11.083 30.430 1.00 42.81 175 GLU A N 1
ATOM 1405 C CA . GLU A 1 175 ? -31.760 10.506 29.105 1.00 42.81 175 GLU A CA 1
ATOM 1406 C C . GLU A 1 175 ? -30.644 11.202 28.319 1.00 42.81 175 GLU A C 1
ATOM 1408 O O . GLU A 1 175 ? -30.882 12.119 27.538 1.00 42.81 175 GLU A O 1
ATOM 1413 N N . ASP A 1 176 ? -29.415 10.710 28.459 1.00 46.53 176 ASP A N 1
ATOM 1414 C CA . ASP A 1 176 ? -28.350 10.979 27.490 1.00 46.53 176 ASP A CA 1
ATOM 1415 C C . ASP A 1 176 ? -28.603 10.129 26.225 1.00 46.53 176 ASP A C 1
ATOM 1417 O O . ASP A 1 176 ? -27.990 9.082 25.965 1.00 46.53 176 ASP A O 1
ATOM 1421 N N . ALA A 1 177 ? -29.618 10.538 25.462 1.00 52.66 177 ALA A N 1
ATOM 1422 C CA . ALA A 1 177 ? -29.927 10.013 24.144 1.00 52.66 177 ALA A CA 1
ATOM 1423 C C . ALA A 1 177 ? -29.020 10.705 23.108 1.00 52.66 177 ALA A C 1
ATOM 1425 O O . ALA A 1 177 ? -29.130 11.916 22.916 1.00 52.66 177 ALA A O 1
ATOM 1426 N N . PRO A 1 178 ? -28.139 9.984 22.385 1.00 58.31 178 PRO A N 1
ATOM 1427 C CA . PRO A 1 178 ? -27.407 10.592 21.284 1.00 58.31 178 PRO A CA 1
ATOM 1428 C C . PRO A 1 178 ? -28.394 10.934 20.159 1.00 58.31 178 PRO A C 1
ATOM 1430 O O . PRO A 1 178 ? -28.961 10.044 19.520 1.00 58.31 178 PRO A O 1
ATOM 1433 N N . SER A 1 179 ? -28.601 12.229 19.924 1.00 49.75 179 SER A N 1
ATOM 1434 C CA . SER A 1 179 ? -29.411 12.764 18.832 1.00 49.75 179 SER A CA 1
ATOM 1435 C C . SER A 1 179 ? -28.758 12.443 17.483 1.00 49.75 179 SER A C 1
ATOM 1437 O O . SER A 1 179 ? -27.886 13.145 16.975 1.00 49.75 179 SER A O 1
ATOM 1439 N N . PHE A 1 180 ? -29.177 11.332 16.880 1.00 46.22 180 PHE A N 1
ATOM 1440 C CA . PHE A 1 180 ? -28.850 10.998 15.500 1.00 46.22 180 PHE A CA 1
ATOM 1441 C C . PHE A 1 180 ? -29.657 11.907 14.564 1.00 46.22 180 PHE A C 1
ATOM 1443 O O . PHE A 1 180 ? -30.798 11.617 14.211 1.00 46.22 180 PHE A O 1
ATOM 1450 N N . VAL A 1 181 ? -29.066 13.043 14.195 1.00 59.06 181 VAL A N 1
ATOM 1451 C CA . VAL A 1 181 ? -29.585 13.931 13.151 1.00 59.06 181 VAL A CA 1
ATOM 1452 C C . VAL A 1 181 ? -29.336 13.270 11.795 1.00 59.06 181 VAL A C 1
ATOM 1454 O O . VAL A 1 181 ? -28.225 13.308 11.270 1.00 59.06 181 VAL A O 1
ATOM 1457 N N . THR A 1 182 ? -30.364 12.664 11.201 1.00 56.06 182 THR A N 1
ATOM 1458 C CA . THR A 1 182 ? -30.363 12.382 9.760 1.00 56.06 182 THR A CA 1
ATOM 1459 C C . THR A 1 182 ? -30.708 13.665 9.025 1.00 56.06 182 THR A C 1
ATOM 1461 O O . THR A 1 182 ? -31.846 14.133 9.086 1.00 56.06 182 THR A O 1
ATOM 1464 N N . GLY A 1 183 ? -29.703 14.245 8.370 1.00 56.59 183 GLY A N 1
ATOM 1465 C CA . GLY A 1 183 ? -29.869 15.383 7.474 1.00 56.59 183 GLY A CA 1
ATOM 1466 C C . GLY A 1 183 ? -30.864 15.084 6.352 1.00 56.59 183 GLY A C 1
ATOM 1467 O O . GLY A 1 183 ? -30.930 13.963 5.846 1.00 56.59 183 GLY A O 1
ATOM 1468 N N . ARG A 1 184 ? -31.644 16.115 6.037 1.00 41.19 184 ARG A N 1
ATOM 1469 C CA . ARG A 1 184 ? -32.596 16.213 4.930 1.00 41.19 184 ARG A CA 1
ATOM 1470 C C . ARG A 1 184 ? -31.883 16.352 3.589 1.00 41.19 184 ARG A C 1
ATOM 1472 O O . ARG A 1 184 ? -30.821 17.013 3.574 1.00 41.19 184 ARG A O 1
#

Radius of gyration: 42.09 Å; Cα contacts (8 Å, |Δi|>4): 8; chains: 1; bounding box: 101×58×124 Å

Solvent-accessible surface area (backbone atoms only — not comparable to full-atom values): 12211 Å² total; per-residue (Å²): 141,80,86,83,80,81,78,79,76,72,79,77,78,89,68,81,74,69,92,77,79,63,90,45,75,69,47,48,49,48,54,52,48,54,63,47,62,74,46,73,89,57,84,79,86,72,80,68,84,79,77,76,92,68,71,76,79,79,76,90,74,78,88,80,73,72,62,96,86,59,77,90,54,92,60,51,63,59,52,50,54,52,51,51,53,53,49,50,55,39,49,55,48,53,53,52,50,52,51,52,53,51,53,51,53,52,49,51,54,51,52,51,52,52,51,50,53,52,50,52,53,51,48,53,54,47,51,56,52,47,56,52,51,52,54,55,50,51,54,50,51,53,53,51,49,51,51,50,53,51,57,74,62,60,88,65,89,80,90,86,90,81,88,84,89,85,90,83,89,82,90,85,80,83,84,87,67,84,83,80,80,79,81,132

Secondary structure (DSSP, 8-state):
---------PPP----------SSHHHHHHHHHHHHHTSTTSPP-PPPPPPPP-PPPPPS--S----TT----TTHHHHHHHHHHHHHHHHHHHHHHHHHHHHHHHHHHHHHHHHHHHHHHHHHHHHHHHHHHHHHHHHHHHHHHHHHHHHHT-SS----------------------------